Protein AF-A0A1V5UYH5-F1 (afdb_monomer)

Structure (mmCIF, N/CA/C/O backbone):
data_AF-A0A1V5UYH5-F1
#
_entry.id   AF-A0A1V5UYH5-F1
#
loop_
_atom_site.group_PDB
_atom_site.id
_atom_site.type_symbol
_atom_site.label_atom_id
_atom_site.label_alt_id
_atom_site.label_comp_id
_atom_site.label_asym_id
_atom_site.label_entity_id
_atom_site.label_seq_id
_atom_site.pdbx_PDB_ins_code
_atom_site.Cartn_x
_atom_site.Cartn_y
_atom_site.Cartn_z
_atom_site.occupancy
_atom_site.B_iso_or_equiv
_atom_site.auth_seq_id
_atom_site.auth_comp_id
_atom_site.auth_asym_id
_atom_site.auth_atom_id
_atom_site.pdbx_PDB_model_num
ATOM 1 N N . MET A 1 1 ? 17.724 -22.318 62.727 1.00 39.03 1 MET A N 1
ATOM 2 C CA . MET A 1 1 ? 17.418 -21.056 62.020 1.00 39.03 1 MET A CA 1
ATOM 3 C C . MET A 1 1 ? 16.566 -21.399 60.808 1.00 39.03 1 MET A C 1
ATOM 5 O O . MET A 1 1 ? 17.087 -21.998 59.880 1.00 39.03 1 MET A O 1
ATOM 9 N N . ALA A 1 2 ? 15.261 -21.128 60.857 1.00 37.41 2 ALA A N 1
ATOM 10 C CA . ALA A 1 2 ? 14.336 -21.396 59.755 1.00 37.41 2 ALA A CA 1
ATOM 11 C C . ALA A 1 2 ? 14.024 -20.076 59.039 1.00 37.41 2 ALA A C 1
ATOM 13 O O . ALA A 1 2 ? 13.492 -19.148 59.647 1.00 37.41 2 ALA A O 1
ATOM 14 N N . THR A 1 3 ? 14.406 -19.966 57.771 1.00 38.16 3 THR A N 1
ATOM 15 C CA . THR A 1 3 ? 14.145 -18.797 56.929 1.00 38.16 3 THR A CA 1
ATOM 16 C C . THR A 1 3 ? 12.792 -18.950 56.239 1.00 38.16 3 THR A C 1
ATOM 18 O O . THR A 1 3 ? 12.657 -19.605 55.211 1.00 38.16 3 THR A O 1
ATOM 21 N N . THR A 1 4 ? 11.764 -18.323 56.809 1.00 39.81 4 THR A N 1
ATOM 22 C CA . THR A 1 4 ? 10.432 -18.211 56.200 1.00 39.81 4 THR A CA 1
ATOM 23 C C . THR A 1 4 ? 10.474 -17.225 55.033 1.00 39.81 4 THR A C 1
ATOM 25 O O . THR A 1 4 ? 10.551 -16.011 55.229 1.00 39.81 4 THR A O 1
ATOM 28 N N . THR A 1 5 ? 10.410 -17.726 53.800 1.00 38.56 5 THR A N 1
ATOM 29 C CA . THR A 1 5 ? 10.255 -16.894 52.600 1.00 38.56 5 THR A CA 1
ATOM 30 C C . THR A 1 5 ? 8.781 -16.502 52.434 1.00 38.56 5 THR A C 1
ATOM 32 O O . THR A 1 5 ? 7.921 -17.354 52.225 1.00 38.56 5 THR A O 1
ATOM 35 N N . LYS A 1 6 ? 8.469 -15.203 52.546 1.00 43.44 6 LYS A N 1
ATOM 36 C CA . LYS A 1 6 ? 7.132 -14.640 52.266 1.00 43.44 6 LYS A CA 1
ATOM 37 C C . LYS A 1 6 ? 6.754 -14.833 50.785 1.00 43.44 6 LYS A C 1
ATOM 39 O O . LYS A 1 6 ? 7.589 -14.551 49.924 1.00 43.44 6 LYS A O 1
ATOM 44 N N . PRO A 1 7 ? 5.501 -15.197 50.452 1.00 41.38 7 PRO A N 1
ATOM 45 C CA . PRO A 1 7 ? 5.049 -15.228 49.068 1.00 41.38 7 PRO A CA 1
ATOM 46 C C . PRO A 1 7 ? 4.861 -13.801 48.531 1.00 41.38 7 PRO A C 1
ATOM 48 O O . PRO A 1 7 ? 4.235 -12.941 49.154 1.00 41.38 7 PRO A O 1
ATOM 51 N N . ARG A 1 8 ? 5.420 -13.549 47.347 1.00 42.03 8 ARG A N 1
ATOM 52 C CA . ARG A 1 8 ? 5.398 -12.265 46.635 1.00 42.03 8 ARG A CA 1
ATOM 53 C C . ARG A 1 8 ? 4.047 -12.079 45.927 1.00 42.03 8 ARG A C 1
ATOM 55 O O . ARG A 1 8 ? 3.932 -12.269 44.722 1.00 42.03 8 ARG A O 1
ATOM 62 N N . ALA A 1 9 ? 3.007 -11.726 46.678 1.00 50.12 9 ALA A N 1
ATOM 63 C CA . ALA A 1 9 ? 1.680 -11.423 46.142 1.00 50.12 9 ALA A CA 1
ATOM 64 C C . ALA A 1 9 ? 1.547 -9.926 45.799 1.00 50.12 9 ALA A C 1
ATOM 66 O O . ALA A 1 9 ? 1.120 -9.153 46.647 1.00 50.12 9 ALA A O 1
ATOM 67 N N . ALA A 1 10 ? 1.922 -9.494 44.583 1.00 46.12 10 ALA A N 1
ATOM 68 C CA . ALA A 1 10 ? 1.611 -8.122 44.123 1.00 46.12 10 ALA A CA 1
ATOM 69 C C . ALA A 1 10 ? 1.709 -7.852 42.600 1.00 46.12 10 ALA A C 1
ATOM 71 O O . ALA A 1 10 ? 1.850 -6.699 42.207 1.00 46.12 10 ALA A O 1
ATOM 72 N N . VAL A 1 11 ? 1.646 -8.855 41.714 1.00 46.38 11 VAL A N 1
ATOM 73 C CA . VAL A 1 11 ? 1.805 -8.617 40.255 1.00 46.38 11 VAL A CA 1
ATOM 74 C C . VAL A 1 11 ? 0.466 -8.613 39.489 1.00 46.38 11 VAL A C 1
ATOM 76 O O . VAL A 1 11 ? 0.331 -7.930 38.482 1.00 46.38 11 VAL A O 1
ATOM 79 N N . ALA A 1 12 ? -0.583 -9.264 40.001 1.00 45.25 12 ALA A N 1
ATOM 80 C CA . ALA A 1 12 ? -1.869 -9.436 39.307 1.00 45.25 12 ALA A CA 1
ATOM 81 C C . ALA A 1 12 ? -2.721 -8.168 38.994 1.00 45.25 12 ALA A C 1
ATOM 83 O O . ALA A 1 12 ? -3.416 -8.177 37.973 1.00 45.25 12 ALA A O 1
ATOM 84 N N . PRO A 1 13 ? -2.741 -7.080 39.798 1.00 48.12 13 PRO A N 1
ATOM 85 C CA . PRO A 1 13 ? -3.695 -5.985 39.570 1.00 48.12 13 PRO A CA 1
ATOM 86 C C . PRO A 1 13 ? -3.331 -5.054 38.399 1.00 48.12 13 PRO A C 1
ATOM 88 O O . PRO A 1 13 ? -4.224 -4.428 37.825 1.00 48.12 13 PRO A O 1
ATOM 91 N N . ILE A 1 14 ? -2.054 -4.980 38.004 1.00 45.66 14 ILE A N 1
ATOM 92 C CA . ILE A 1 14 ? -1.594 -4.141 36.880 1.00 45.66 14 ILE A CA 1
ATOM 93 C C . ILE A 1 14 ? -2.039 -4.745 35.539 1.00 45.66 14 ILE A C 1
ATOM 95 O O . ILE A 1 14 ? -2.601 -4.038 34.703 1.00 45.66 14 ILE A O 1
ATOM 99 N N . PHE A 1 15 ? -1.898 -6.064 35.379 1.00 46.94 15 PHE A N 1
ATOM 100 C CA . PHE A 1 15 ? -2.307 -6.776 34.163 1.00 46.94 15 PHE A CA 1
ATOM 101 C C . PHE A 1 15 ? -3.821 -6.698 33.914 1.00 46.94 15 PHE A C 1
ATOM 103 O O . PHE A 1 15 ? -4.250 -6.512 32.777 1.00 46.94 15 PHE A O 1
ATOM 110 N N . ARG A 1 16 ? -4.650 -6.737 34.971 1.00 53.06 16 ARG A N 1
ATOM 111 C CA . ARG A 1 16 ? -6.113 -6.565 34.842 1.00 53.06 16 ARG A CA 1
ATOM 112 C C . ARG A 1 16 ? -6.511 -5.160 34.381 1.00 53.06 16 ARG A C 1
ATOM 114 O O . ARG A 1 16 ? -7.458 -5.020 33.611 1.00 53.06 16 ARG A O 1
ATOM 121 N N . LYS A 1 17 ? -5.795 -4.118 34.823 1.00 55.25 17 LYS A N 1
ATOM 122 C CA . LYS A 1 17 ? -6.030 -2.740 34.357 1.00 55.25 17 LYS A CA 1
ATOM 123 C C . LYS A 1 17 ? -5.621 -2.568 32.892 1.00 55.25 17 LYS A C 1
ATOM 125 O O . LYS A 1 17 ? -6.378 -1.974 32.133 1.00 55.25 17 LYS A O 1
ATOM 130 N N . GLN A 1 18 ? -4.480 -3.127 32.486 1.00 57.16 18 GLN A N 1
ATOM 131 C CA . GLN A 1 18 ? -4.007 -3.065 31.098 1.00 57.16 18 GLN A CA 1
ATOM 132 C C . GLN A 1 18 ? -4.947 -3.789 30.124 1.00 57.16 18 GLN A C 1
ATOM 134 O O . GLN A 1 18 ? -5.289 -3.225 29.089 1.00 57.16 18 GLN A O 1
ATOM 139 N N . ALA A 1 19 ? -5.440 -4.979 30.484 1.00 57.50 19 ALA A N 1
ATOM 140 C CA . ALA A 1 19 ? -6.404 -5.718 29.665 1.00 57.50 19 ALA A CA 1
ATOM 141 C C . ALA A 1 19 ? -7.726 -4.951 29.468 1.00 57.50 19 ALA A C 1
ATOM 143 O O . ALA A 1 19 ? -8.270 -4.913 28.367 1.00 57.50 19 ALA A O 1
ATOM 144 N N . ARG A 1 20 ? -8.220 -4.277 30.517 1.00 59.94 20 ARG A N 1
ATOM 145 C CA . ARG A 1 20 ? -9.444 -3.464 30.441 1.00 59.94 20 ARG A CA 1
ATOM 146 C C . ARG A 1 20 ? -9.276 -2.237 29.540 1.00 59.94 20 ARG A C 1
ATOM 148 O O . ARG A 1 20 ? -10.175 -1.937 28.764 1.00 59.94 20 ARG A O 1
ATOM 155 N N . VAL A 1 21 ? -8.134 -1.554 29.624 1.00 62.50 21 VAL A N 1
ATOM 156 C CA . VAL A 1 21 ? -7.822 -0.395 28.766 1.00 62.50 21 VAL A CA 1
ATOM 157 C C . VAL A 1 21 ? -7.690 -0.816 27.299 1.00 62.50 21 VAL A C 1
ATOM 159 O O . VAL A 1 21 ? -8.177 -0.115 26.417 1.00 62.50 21 VAL A O 1
ATOM 162 N N . GLN A 1 22 ? -7.083 -1.976 27.034 1.00 62.16 22 GLN A N 1
ATOM 163 C CA . GLN A 1 22 ? -6.957 -2.522 25.682 1.00 62.16 22 GLN A CA 1
ATOM 164 C C . GLN A 1 22 ? -8.328 -2.877 25.079 1.00 62.16 22 GLN A C 1
ATOM 166 O O . GLN A 1 22 ? -8.626 -2.446 23.970 1.00 62.16 22 GLN A O 1
ATOM 171 N N . SER A 1 23 ? -9.192 -3.558 25.840 1.00 63.91 23 SER A N 1
ATOM 172 C CA . SER A 1 23 ? -10.565 -3.883 25.415 1.00 63.91 23 SER A CA 1
ATOM 173 C C . SER A 1 23 ? -11.384 -2.629 25.099 1.00 63.91 23 SER A C 1
ATOM 175 O O . SER A 1 23 ? -12.032 -2.562 24.062 1.00 63.91 23 SER A O 1
ATOM 177 N N . GLN A 1 24 ? -11.314 -1.600 25.950 1.00 68.62 24 GLN A N 1
ATOM 178 C CA . GLN A 1 24 ? -12.027 -0.338 25.713 1.00 68.62 24 GLN A CA 1
ATOM 179 C C . GLN A 1 24 ? -11.555 0.373 24.441 1.00 68.62 24 GLN A C 1
ATOM 181 O O . GLN A 1 24 ? -12.352 1.004 23.750 1.00 68.62 24 GLN A O 1
ATOM 186 N N . LYS A 1 25 ? -10.260 0.273 24.125 1.00 70.19 25 LYS A N 1
ATOM 187 C CA . LYS A 1 25 ? -9.695 0.848 22.906 1.00 70.19 25 LYS A CA 1
ATOM 188 C C . LYS A 1 25 ? -10.158 0.098 21.653 1.00 70.19 25 LYS A C 1
ATOM 190 O O . LYS A 1 25 ? -10.511 0.739 20.670 1.00 70.19 25 LYS A O 1
ATOM 195 N N . GLU A 1 26 ? -10.198 -1.230 21.700 1.00 69.50 26 GLU A N 1
ATOM 196 C CA . GLU A 1 26 ? -10.680 -2.069 20.594 1.00 69.50 26 GLU A CA 1
ATOM 197 C C . GLU A 1 26 ? -12.175 -1.857 20.318 1.00 69.50 26 GLU A C 1
ATOM 199 O O . GLU A 1 26 ? -12.590 -1.785 19.160 1.00 69.50 26 GLU A O 1
ATOM 204 N N . ASP A 1 27 ? -12.982 -1.682 21.367 1.00 73.69 27 ASP A N 1
ATOM 205 C CA . ASP A 1 27 ? -14.407 -1.371 21.231 1.00 73.69 27 ASP A CA 1
ATOM 206 C C . ASP A 1 27 ? -14.632 0.027 20.630 1.00 73.69 27 ASP A C 1
ATOM 208 O O . ASP A 1 27 ? -15.502 0.205 19.771 1.00 73.69 27 ASP A O 1
ATOM 212 N N . ALA A 1 28 ? -13.815 1.014 21.015 1.00 78.69 28 ALA A N 1
ATOM 213 C CA . ALA A 1 28 ? -13.849 2.351 20.425 1.00 78.69 28 ALA A CA 1
ATOM 214 C C . ALA A 1 28 ? -13.443 2.340 18.939 1.00 78.69 28 ALA A C 1
ATOM 216 O O . ALA A 1 28 ? -14.112 2.966 18.116 1.00 78.69 28 ALA A O 1
ATOM 217 N N . GLU A 1 29 ? -12.398 1.587 18.575 1.00 77.88 29 GLU A N 1
ATOM 218 C CA . GLU A 1 29 ? -11.967 1.412 17.180 1.00 77.88 29 GLU A CA 1
ATOM 219 C C . GLU A 1 29 ? -13.075 0.753 16.343 1.00 77.88 29 GLU A C 1
ATOM 221 O O . GLU A 1 29 ? -13.454 1.275 15.295 1.00 77.88 29 GLU A O 1
ATOM 226 N N . ARG A 1 30 ? -13.691 -0.330 16.833 1.00 81.25 30 ARG A N 1
ATOM 227 C CA . ARG A 1 30 ? -14.814 -0.995 16.145 1.00 81.25 30 ARG A CA 1
ATOM 228 C C . ARG A 1 30 ? -16.031 -0.093 15.971 1.00 81.25 30 ARG A C 1
ATOM 230 O O . ARG A 1 30 ? -16.679 -0.148 14.924 1.00 81.25 30 ARG A O 1
ATOM 237 N N . THR A 1 31 ? -16.336 0.725 16.976 1.00 84.62 31 THR A N 1
ATOM 238 C CA . THR A 1 31 ? -17.433 1.701 16.912 1.00 84.62 31 THR A CA 1
ATOM 239 C C . THR A 1 31 ? -17.150 2.743 15.834 1.00 84.62 31 THR A C 1
ATOM 241 O O . THR A 1 31 ? -17.978 2.941 14.949 1.00 84.62 31 THR A O 1
ATOM 244 N N . SER A 1 32 ? -15.933 3.296 15.809 1.00 84.94 32 SER A N 1
ATOM 245 C CA . SER A 1 32 ? -15.503 4.250 14.780 1.00 84.94 32 SER A CA 1
ATOM 246 C C . SER A 1 32 ? -15.609 3.677 13.358 1.00 84.94 32 SER A C 1
ATOM 248 O O . SER A 1 32 ? -16.116 4.344 12.455 1.00 84.94 32 SER A O 1
ATOM 250 N N . LEU A 1 33 ? -15.211 2.416 13.142 1.00 86.44 33 LEU A N 1
ATOM 251 C CA . LEU A 1 33 ? -15.340 1.755 11.834 1.00 86.44 33 LEU A CA 1
ATOM 252 C C . LEU A 1 33 ? -16.795 1.585 11.390 1.00 86.44 33 LEU A C 1
ATOM 254 O O . LEU A 1 33 ? -17.103 1.684 10.196 1.00 86.44 33 LEU A O 1
ATOM 258 N N . ARG A 1 34 ? -17.684 1.312 12.347 1.00 84.12 34 ARG A N 1
ATOM 259 C CA . ARG A 1 34 ? -19.115 1.151 12.100 1.00 84.12 34 ARG A CA 1
ATOM 260 C C . ARG A 1 34 ? -19.781 2.487 11.801 1.00 84.12 34 ARG A C 1
ATOM 262 O O . ARG A 1 34 ? -20.566 2.553 10.862 1.00 84.12 34 ARG A O 1
ATOM 269 N N . ASP A 1 35 ? -19.398 3.549 12.496 1.00 84.75 35 ASP A N 1
ATOM 270 C CA . ASP A 1 35 ? -19.861 4.907 12.204 1.00 84.75 35 ASP A CA 1
ATOM 271 C C . ASP A 1 35 ? -19.396 5.378 10.823 1.00 84.75 35 ASP A C 1
ATOM 273 O O . ASP A 1 35 ? -20.189 5.921 10.054 1.00 84.75 35 ASP A O 1
ATOM 277 N N . ALA A 1 36 ? -18.141 5.096 10.457 1.00 81.88 36 ALA A N 1
ATOM 278 C CA . ALA A 1 36 ? -17.625 5.374 9.118 1.00 81.88 36 ALA A CA 1
ATOM 279 C C . ALA A 1 36 ? -18.407 4.616 8.030 1.00 81.88 36 ALA A C 1
ATOM 281 O O . ALA A 1 36 ? -18.735 5.190 6.991 1.00 81.88 36 ALA A O 1
ATOM 282 N N . PHE A 1 37 ? -18.761 3.348 8.282 1.00 83.31 37 PHE A N 1
ATOM 283 C CA . PHE A 1 37 ? -19.635 2.581 7.391 1.00 83.31 37 PHE A CA 1
ATOM 284 C C . PHE A 1 37 ? -21.032 3.200 7.293 1.00 83.31 37 PHE A C 1
ATOM 286 O O . PHE A 1 37 ? -21.542 3.360 6.192 1.00 83.31 37 PHE A O 1
ATOM 293 N N . ASN A 1 38 ? -21.642 3.579 8.418 1.00 79.00 38 ASN A N 1
ATOM 294 C CA . ASN A 1 38 ? -22.983 4.166 8.442 1.00 79.00 38 ASN A CA 1
ATOM 295 C C . ASN A 1 38 ? -23.042 5.493 7.670 1.00 79.00 38 ASN A C 1
ATOM 297 O O . ASN A 1 38 ? -24.033 5.762 7.001 1.00 79.00 38 ASN A O 1
ATOM 301 N N . LYS A 1 39 ? -21.973 6.298 7.723 1.00 79.62 39 LYS A N 1
ATOM 302 C CA . LYS A 1 39 ? -21.860 7.550 6.959 1.00 79.62 39 LYS A CA 1
ATOM 303 C C . LYS A 1 39 ? -21.654 7.320 5.460 1.00 79.62 39 LYS A C 1
ATOM 305 O O . LYS A 1 39 ? -22.243 8.031 4.656 1.00 79.62 39 LYS A O 1
ATOM 310 N N . ALA A 1 40 ? -20.814 6.355 5.078 1.00 75.44 40 ALA A N 1
ATOM 311 C CA . ALA A 1 40 ? -20.478 6.107 3.671 1.00 75.44 40 ALA A CA 1
ATOM 312 C C . ALA A 1 40 ? -21.410 5.112 2.958 1.00 75.44 40 ALA A C 1
ATOM 314 O O . ALA A 1 40 ? -21.359 5.003 1.736 1.00 75.44 40 ALA A O 1
ATOM 315 N N . GLY A 1 41 ? -22.191 4.322 3.697 1.00 75.81 41 GLY A N 1
ATOM 316 C CA . GLY A 1 41 ? -22.978 3.195 3.182 1.00 75.81 41 GLY A CA 1
ATOM 317 C C . GLY A 1 41 ? -22.149 1.980 2.738 1.00 75.81 41 GLY A C 1
ATOM 318 O O . GLY A 1 41 ? -22.713 0.940 2.401 1.00 75.81 41 GLY A O 1
ATOM 319 N N . VAL A 1 42 ? -20.816 2.085 2.739 1.00 81.75 42 VAL A N 1
ATOM 320 C CA . VAL A 1 42 ? -19.876 1.038 2.319 1.00 81.75 42 VAL A CA 1
ATOM 321 C C . VAL A 1 42 ? -18.629 1.032 3.195 1.00 81.75 42 VAL A C 1
ATOM 323 O O . VAL A 1 42 ? -18.216 2.044 3.759 1.00 81.75 42 VAL A O 1
ATOM 326 N N . ALA A 1 43 ? -17.981 -0.125 3.273 1.00 81.75 43 ALA A N 1
ATOM 327 C CA . ALA A 1 43 ? -16.667 -0.269 3.869 1.00 81.75 43 ALA A CA 1
ATOM 328 C C . ALA A 1 43 ? -15.597 0.040 2.810 1.00 81.75 43 ALA A C 1
ATOM 330 O O . ALA A 1 43 ? -15.405 -0.742 1.877 1.00 81.75 43 ALA A O 1
ATOM 331 N N . THR A 1 44 ? -14.924 1.186 2.936 1.00 86.94 44 THR A N 1
ATOM 332 C CA . THR A 1 44 ? -13.867 1.610 2.003 1.00 86.94 44 THR A CA 1
ATOM 333 C C . THR A 1 44 ? -12.515 1.063 2.431 1.00 86.94 44 THR A C 1
ATOM 335 O O . THR A 1 44 ? -12.025 1.378 3.513 1.00 86.94 44 THR A O 1
ATOM 338 N N . PHE A 1 45 ? -11.885 0.289 1.559 1.00 87.31 45 PHE A N 1
ATOM 339 C CA . PHE A 1 45 ? -10.530 -0.210 1.731 1.00 87.31 45 PHE A CA 1
ATOM 340 C C . PHE A 1 45 ? -9.622 0.367 0.657 1.00 87.31 45 PHE A C 1
ATOM 342 O O . PHE A 1 45 ? -10.041 0.574 -0.481 1.00 87.31 45 PHE A O 1
ATOM 349 N N . VAL A 1 46 ? -8.377 0.633 1.020 1.00 86.75 46 VAL A N 1
ATOM 350 C CA . VAL A 1 46 ? -7.391 1.245 0.142 1.00 86.75 46 VAL A CA 1
ATOM 351 C C . VAL A 1 46 ? -6.072 0.488 0.289 1.00 86.75 46 VAL A C 1
ATOM 353 O O . VAL A 1 46 ? -5.642 0.156 1.393 1.00 86.75 46 VAL A O 1
ATOM 356 N N . SER A 1 47 ? -5.445 0.152 -0.833 1.00 84.62 47 SER A N 1
ATOM 357 C CA . SER A 1 47 ? -4.106 -0.445 -0.835 1.00 84.62 47 SER A CA 1
ATOM 358 C C . SER A 1 47 ? -3.025 0.621 -0.644 1.00 84.62 47 SER A C 1
ATOM 360 O O . SER A 1 47 ? -3.260 1.814 -0.838 1.00 84.62 47 SER A O 1
ATOM 362 N N . THR A 1 48 ? -1.799 0.205 -0.333 1.00 79.75 48 THR A N 1
ATOM 363 C CA . THR A 1 48 ? -0.633 1.112 -0.298 1.00 79.75 48 THR A CA 1
ATOM 364 C C . THR A 1 48 ? -0.342 1.762 -1.655 1.00 79.75 48 THR A C 1
ATOM 366 O O . THR A 1 48 ? 0.307 2.799 -1.707 1.00 79.75 48 THR A O 1
ATOM 369 N N . SER A 1 49 ? -0.870 1.196 -2.744 1.00 70.12 49 SER A N 1
ATOM 370 C CA . SER A 1 49 ? -0.792 1.744 -4.106 1.00 70.12 49 SER A CA 1
ATOM 371 C C . SER A 1 49 ? -1.992 2.614 -4.485 1.00 70.12 49 SER A C 1
ATOM 373 O O . SER A 1 49 ? -2.192 2.917 -5.660 1.00 70.12 49 SER A O 1
ATOM 375 N N . MET A 1 50 ? -2.801 3.009 -3.497 1.00 83.75 50 MET A N 1
ATOM 376 C CA . MET A 1 50 ? -3.954 3.901 -3.653 1.00 83.75 50 MET A CA 1
ATOM 377 C C . MET A 1 50 ? -5.094 3.329 -4.516 1.00 83.75 50 MET A C 1
ATOM 379 O O . MET A 1 50 ? -5.981 4.066 -4.946 1.00 83.75 50 MET A O 1
ATOM 383 N N . CYS A 1 51 ? -5.131 2.008 -4.730 1.00 80.69 51 CYS A N 1
ATOM 384 C CA . CYS A 1 51 ? -6.299 1.342 -5.310 1.00 80.69 51 CYS A CA 1
ATOM 385 C C . CYS A 1 51 ? -7.404 1.233 -4.260 1.00 80.69 51 CYS A C 1
ATOM 387 O O . CYS A 1 51 ? -7.153 0.781 -3.140 1.00 80.69 51 CYS A O 1
ATOM 389 N N . VAL A 1 52 ? -8.616 1.628 -4.639 1.00 80.75 52 VAL A N 1
ATOM 390 C CA . VAL A 1 52 ? -9.783 1.686 -3.757 1.00 80.75 52 VAL A CA 1
ATOM 391 C C . VAL A 1 52 ? -10.677 0.484 -4.029 1.00 80.75 52 VAL A C 1
ATOM 393 O O . VAL A 1 52 ? -11.007 0.197 -5.177 1.00 80.75 52 VAL A O 1
ATOM 396 N N . ALA A 1 53 ? -11.118 -0.177 -2.966 1.00 79.44 53 ALA A N 1
ATOM 397 C CA . ALA A 1 53 ? -12.106 -1.238 -3.011 1.00 79.44 53 ALA A CA 1
ATOM 398 C C . ALA A 1 53 ? -13.237 -0.948 -2.022 1.00 79.44 53 ALA A C 1
ATOM 400 O O . ALA A 1 53 ? -13.000 -0.560 -0.878 1.00 79.44 53 ALA A O 1
ATOM 401 N N . HIS A 1 54 ? -14.475 -1.182 -2.447 1.00 83.12 54 HIS A N 1
ATOM 402 C CA . HIS A 1 54 ? -15.647 -1.063 -1.586 1.00 83.12 54 HIS A CA 1
ATOM 403 C C . HIS A 1 54 ? -16.189 -2.447 -1.249 1.00 83.12 54 HIS A C 1
ATOM 405 O O . HIS A 1 54 ? -16.233 -3.342 -2.097 1.00 83.12 54 HIS A O 1
ATOM 411 N N . LYS A 1 55 ? -16.601 -2.625 0.004 1.00 80.69 55 LYS A N 1
ATOM 412 C CA . LYS A 1 55 ? -17.219 -3.855 0.494 1.00 80.69 55 LYS A CA 1
ATOM 413 C C . LYS A 1 55 ? -18.495 -3.555 1.278 1.00 80.69 55 LYS A C 1
ATOM 415 O O . LYS A 1 55 ? -18.673 -2.461 1.808 1.00 80.69 55 LYS A O 1
ATOM 420 N N . GLY A 1 56 ? -19.386 -4.542 1.323 1.00 72.31 56 GLY A N 1
ATOM 421 C CA . GLY A 1 56 ? -20.677 -4.445 2.000 1.00 72.31 56 GLY A CA 1
ATOM 422 C C . GLY A 1 56 ? -20.604 -4.683 3.511 1.00 72.31 56 GLY A C 1
ATOM 423 O O . GLY A 1 56 ? -19.529 -4.708 4.119 1.00 72.31 56 GLY A O 1
ATOM 424 N N . ALA A 1 57 ? -21.778 -4.892 4.108 1.00 76.81 57 ALA A N 1
ATOM 425 C CA . ALA A 1 57 ? -21.974 -5.011 5.552 1.00 76.81 57 ALA A CA 1
ATOM 426 C C . ALA A 1 57 ? -21.134 -6.118 6.226 1.00 76.81 57 ALA A C 1
ATOM 428 O O . ALA A 1 57 ? -20.771 -6.011 7.398 1.00 76.81 57 ALA A O 1
ATOM 429 N N . GLN A 1 58 ? -20.762 -7.162 5.486 1.00 73.06 58 GLN A N 1
ATOM 430 C CA . GLN A 1 58 ? -19.937 -8.263 5.984 1.00 73.06 58 GLN A CA 1
ATOM 431 C C . GLN A 1 58 ? -18.511 -7.833 6.380 1.00 73.06 58 GLN A C 1
ATOM 433 O O . GLN A 1 58 ? -17.833 -8.554 7.105 1.00 73.06 58 GLN A O 1
ATOM 438 N N . HIS A 1 59 ? -18.074 -6.643 5.953 1.00 79.56 59 HIS A N 1
ATOM 439 C CA . HIS A 1 59 ? -16.764 -6.072 6.269 1.00 79.56 59 HIS A CA 1
ATOM 440 C C . HIS A 1 59 ? -16.846 -4.809 7.146 1.00 79.56 59 HIS A C 1
ATOM 442 O O . HIS A 1 59 ? -15.894 -4.030 7.196 1.00 79.56 59 HIS A O 1
ATOM 448 N N . ILE A 1 60 ? -17.962 -4.578 7.855 1.00 77.56 60 ILE A N 1
ATOM 449 C CA . ILE A 1 60 ? -18.160 -3.371 8.686 1.00 77.56 60 ILE A CA 1
ATOM 450 C C . ILE A 1 60 ? -17.006 -3.151 9.666 1.00 77.56 60 ILE A C 1
ATOM 452 O O . ILE A 1 60 ? -16.483 -2.042 9.732 1.00 77.56 60 ILE A O 1
ATOM 456 N N . VAL A 1 61 ? -16.594 -4.207 10.370 1.00 79.75 61 VAL A N 1
ATOM 457 C CA . VAL A 1 61 ? -15.525 -4.173 11.385 1.00 79.75 61 VAL A CA 1
ATOM 458 C C . VAL A 1 61 ? -14.184 -4.702 10.868 1.00 79.75 61 VAL A C 1
ATOM 460 O O . VAL A 1 61 ? -13.244 -4.841 11.642 1.00 79.75 61 VAL A O 1
ATOM 463 N N . SER A 1 62 ? -14.085 -5.034 9.577 1.00 80.00 62 SER A N 1
ATOM 464 C CA . SER A 1 62 ? -12.825 -5.490 8.988 1.00 80.00 62 SER A CA 1
ATOM 465 C C . SER A 1 62 ? -11.882 -4.305 8.796 1.00 80.00 62 SER A C 1
ATOM 467 O O . SER A 1 62 ? -12.253 -3.296 8.191 1.00 80.00 62 SER A O 1
ATOM 469 N N . GLU A 1 63 ? -10.652 -4.462 9.277 1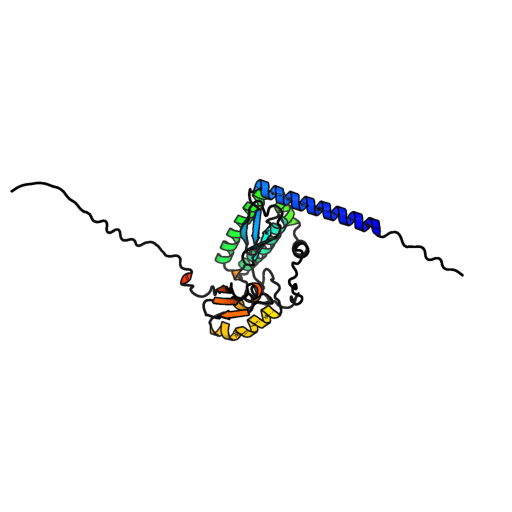.00 86.25 63 GLU A N 1
ATOM 470 C CA . GLU A 1 63 ? -9.582 -3.466 9.154 1.00 86.25 63 GLU A CA 1
ATOM 471 C C . GLU A 1 63 ? -8.599 -3.768 8.014 1.00 86.25 63 GLU A C 1
ATOM 473 O O . GLU A 1 63 ? -7.891 -2.879 7.549 1.00 86.25 63 GLU A O 1
ATOM 478 N N . LEU A 1 64 ? -8.579 -5.011 7.538 1.00 84.25 64 LEU A N 1
ATOM 479 C CA . LEU A 1 64 ? -7.706 -5.489 6.475 1.00 84.25 64 LEU A CA 1
ATOM 480 C C . LEU A 1 64 ? -8.449 -6.545 5.659 1.00 84.25 64 LEU A C 1
ATOM 482 O O . LEU A 1 64 ? -9.113 -7.417 6.223 1.00 84.25 64 LEU A O 1
ATOM 486 N N . ILE A 1 65 ? -8.337 -6.456 4.338 1.00 79.88 65 ILE A N 1
ATOM 487 C CA . ILE A 1 65 ? -8.792 -7.480 3.398 1.00 79.88 65 ILE A CA 1
ATOM 488 C C . ILE A 1 65 ? -7.712 -7.714 2.346 1.00 79.88 65 ILE A C 1
ATOM 490 O O . ILE A 1 65 ? -6.908 -6.828 2.065 1.00 79.88 65 ILE A O 1
ATOM 494 N N . TYR A 1 66 ? -7.746 -8.881 1.717 1.00 76.75 66 TYR A N 1
ATOM 495 C CA . TYR A 1 66 ? -6.890 -9.201 0.582 1.00 76.75 66 TYR A CA 1
ATOM 496 C C . TYR A 1 66 ? -7.745 -9.317 -0.679 1.00 76.75 66 TYR A C 1
ATOM 498 O O . TYR A 1 66 ? -8.799 -9.958 -0.673 1.00 76.75 66 TYR A O 1
ATOM 506 N N . ILE A 1 67 ? -7.318 -8.652 -1.752 1.00 71.19 67 ILE A N 1
ATOM 507 C CA . ILE A 1 67 ? -7.929 -8.748 -3.083 1.00 71.19 67 ILE A CA 1
ATOM 508 C C . ILE A 1 67 ? -6.801 -9.083 -4.050 1.00 71.19 67 ILE A C 1
ATOM 510 O O . ILE A 1 67 ? -5.974 -8.218 -4.319 1.00 71.19 67 ILE A O 1
ATOM 514 N N . GLY A 1 68 ? -6.763 -10.329 -4.535 1.00 54.78 68 GLY A N 1
ATOM 515 C CA . GLY A 1 68 ? -5.664 -10.815 -5.380 1.00 54.78 68 GLY A CA 1
ATOM 516 C C . GLY A 1 68 ? -4.302 -10.578 -4.725 1.00 54.78 68 GLY A C 1
ATOM 517 O O . GLY A 1 68 ? -3.469 -9.897 -5.308 1.00 54.78 68 GLY A O 1
ATOM 518 N N . ASP A 1 69 ? -4.160 -11.010 -3.466 1.00 61.16 69 ASP A N 1
ATOM 519 C CA . ASP A 1 69 ? -2.959 -10.897 -2.614 1.00 61.16 69 ASP A CA 1
ATOM 520 C C . ASP A 1 69 ? -2.489 -9.480 -2.265 1.00 61.16 69 ASP A C 1
ATOM 522 O O . ASP A 1 69 ? -1.610 -9.282 -1.427 1.00 61.16 69 ASP A O 1
ATOM 526 N N . ILE A 1 70 ? -3.166 -8.461 -2.788 1.00 72.88 70 ILE A N 1
ATOM 527 C CA . ILE A 1 70 ? -2.927 -7.080 -2.397 1.00 72.88 70 ILE A CA 1
ATOM 528 C C . ILE A 1 70 ? -3.694 -6.792 -1.108 1.00 72.88 70 ILE A C 1
ATOM 530 O O . ILE A 1 70 ? -4.933 -6.794 -1.072 1.00 72.88 70 ILE A O 1
ATOM 534 N N . ALA A 1 71 ? -2.940 -6.476 -0.058 1.00 77.06 71 ALA A N 1
ATOM 535 C CA . ALA A 1 71 ? -3.470 -5.952 1.189 1.00 77.06 71 ALA A CA 1
ATOM 536 C C . ALA A 1 71 ? -4.176 -4.608 0.946 1.00 77.06 71 ALA A C 1
ATOM 538 O O . ALA A 1 71 ? -3.566 -3.620 0.527 1.00 77.06 71 ALA A O 1
ATOM 539 N N . HIS A 1 72 ? -5.471 -4.568 1.238 1.00 82.81 72 HIS A N 1
ATOM 540 C CA . HIS A 1 72 ? -6.256 -3.346 1.286 1.00 82.81 72 HIS A CA 1
ATOM 541 C C . HIS A 1 72 ? -6.640 -3.069 2.737 1.00 82.81 72 HIS A C 1
ATOM 543 O O . HIS A 1 72 ? -7.385 -3.826 3.364 1.00 82.81 72 HIS A O 1
ATOM 549 N N . TYR A 1 73 ? -6.132 -1.963 3.263 1.00 88.50 73 TYR A N 1
ATOM 550 C CA . TYR A 1 73 ? -6.389 -1.521 4.623 1.00 88.50 73 TYR A CA 1
ATOM 551 C C . TYR A 1 73 ? -7.661 -0.696 4.661 1.00 88.50 73 TYR A C 1
ATOM 553 O O . TYR A 1 73 ? -7.989 0.030 3.721 1.00 88.50 73 TYR A O 1
ATOM 561 N N . ARG A 1 74 ? -8.397 -0.798 5.759 1.00 92.56 74 ARG A N 1
ATOM 562 C CA . ARG A 1 74 ? -9.578 0.021 5.984 1.00 92.56 74 ARG A CA 1
ATOM 563 C C . ARG A 1 74 ? -9.167 1.488 6.008 1.00 92.56 74 ARG A C 1
ATOM 565 O O . ARG A 1 74 ? -8.226 1.868 6.707 1.00 92.56 74 ARG A O 1
ATOM 572 N N . LEU A 1 75 ? -9.882 2.313 5.246 1.00 91.75 75 LEU A N 1
ATOM 573 C CA . LEU A 1 75 ? -9.676 3.751 5.274 1.00 91.75 75 LEU A CA 1
ATOM 574 C C . LEU A 1 75 ? -10.031 4.262 6.673 1.00 91.75 75 LEU A C 1
ATOM 576 O O . LEU A 1 75 ? -11.178 4.184 7.104 1.00 91.75 75 LEU A O 1
ATOM 580 N N . THR A 1 76 ? -9.016 4.740 7.38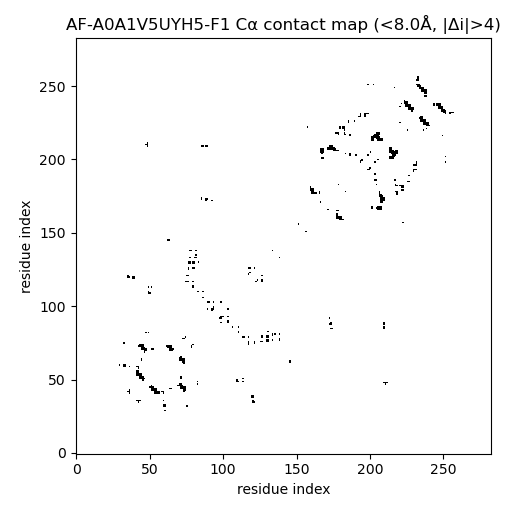1 1.00 93.00 76 THR A N 1
ATOM 581 C CA . THR A 1 76 ? -9.099 5.346 8.712 1.00 93.00 76 THR A CA 1
ATOM 582 C C . THR A 1 76 ? -8.266 6.627 8.708 1.00 93.00 76 THR A C 1
ATOM 584 O O . THR A 1 76 ? -7.381 6.754 7.855 1.00 93.00 76 THR A O 1
ATOM 587 N N . PRO A 1 77 ? -8.463 7.558 9.660 1.00 93.12 77 PRO A N 1
ATOM 588 C CA . PRO A 1 77 ? -7.625 8.753 9.751 1.00 93.12 77 PRO A CA 1
ATOM 589 C C . PRO A 1 77 ? -6.130 8.426 9.872 1.00 93.12 77 PRO A C 1
ATOM 591 O O . PRO A 1 77 ? -5.298 9.065 9.231 1.00 93.12 77 PRO A O 1
ATOM 594 N N . LEU A 1 78 ? -5.782 7.374 10.624 1.00 91.31 78 LEU A N 1
ATOM 595 C CA . LEU A 1 78 ? -4.397 6.913 10.750 1.00 91.31 78 LEU A CA 1
ATOM 596 C C . LEU A 1 78 ? -3.832 6.419 9.411 1.00 91.31 78 LEU A C 1
ATOM 598 O O . LEU A 1 78 ? -2.700 6.756 9.065 1.00 91.31 78 LEU A O 1
ATOM 602 N N . PHE A 1 79 ? -4.604 5.623 8.665 1.00 92.62 79 PHE A N 1
ATOM 603 C CA . PHE A 1 79 ? -4.148 5.119 7.372 1.00 92.62 79 PHE A CA 1
ATOM 604 C C . PHE A 1 79 ? -4.058 6.229 6.320 1.00 92.62 79 PHE A C 1
ATOM 606 O O . PHE A 1 79 ? -3.102 6.269 5.549 1.00 92.62 79 PHE A O 1
ATOM 613 N N . TRP A 1 80 ? -4.997 7.176 6.331 1.00 93.50 80 TRP A N 1
ATOM 614 C CA . TRP A 1 80 ? -4.908 8.381 5.512 1.00 93.50 80 TRP A CA 1
ATOM 615 C C . TRP A 1 80 ? -3.606 9.148 5.780 1.00 93.50 80 TRP A C 1
ATOM 617 O O . TRP A 1 80 ? -2.882 9.465 4.840 1.00 93.50 80 TRP A O 1
ATOM 627 N N . ALA A 1 81 ? -3.262 9.385 7.048 1.00 92.81 81 ALA A N 1
ATOM 628 C CA . ALA A 1 81 ? -2.040 10.103 7.393 1.00 92.81 81 ALA A CA 1
ATOM 629 C C . ALA A 1 81 ? -0.770 9.379 6.901 1.00 92.81 81 ALA A C 1
ATOM 631 O O . ALA A 1 81 ? 0.183 10.024 6.461 1.00 92.81 81 ALA A O 1
ATOM 632 N N . TYR A 1 82 ? -0.776 8.040 6.890 1.00 92.94 82 TYR A N 1
ATOM 633 C CA . TYR A 1 82 ? 0.274 7.253 6.240 1.00 92.94 82 TYR A CA 1
ATOM 634 C C . TYR A 1 82 ? 0.329 7.492 4.723 1.00 92.94 82 TYR A C 1
ATOM 636 O O . TYR A 1 82 ? 1.416 7.720 4.193 1.00 92.94 82 TYR A O 1
ATOM 644 N N . LEU A 1 83 ? -0.814 7.467 4.027 1.00 91.62 83 LEU A N 1
ATOM 645 C CA . LEU A 1 83 ? -0.876 7.721 2.582 1.00 91.62 83 LEU A CA 1
ATOM 646 C C . LEU A 1 83 ? -0.392 9.132 2.237 1.00 91.62 83 LEU A C 1
ATOM 648 O O . LEU A 1 83 ? 0.377 9.293 1.292 1.00 91.62 83 LEU A O 1
ATOM 652 N N . ARG A 1 84 ? -0.775 10.138 3.032 1.00 90.31 84 ARG A N 1
ATOM 653 C CA . ARG A 1 84 ? -0.301 11.519 2.890 1.00 90.31 84 ARG A CA 1
ATOM 654 C C . ARG A 1 84 ? 1.212 11.607 3.059 1.00 90.31 84 ARG A C 1
ATOM 656 O O . ARG A 1 84 ? 1.887 12.126 2.178 1.00 90.31 84 ARG A O 1
ATOM 663 N N . HIS A 1 85 ? 1.754 11.013 4.121 1.00 87.81 85 HIS A N 1
ATOM 664 C CA . HIS A 1 85 ? 3.200 10.946 4.336 1.00 87.81 85 HIS A CA 1
ATOM 665 C C . HIS A 1 85 ? 3.930 10.217 3.191 1.00 87.81 85 HIS A C 1
ATOM 667 O O . HIS A 1 85 ? 5.021 10.618 2.785 1.00 87.81 85 HIS A O 1
ATOM 673 N N . ALA A 1 86 ? 3.357 9.134 2.657 1.00 85.56 86 ALA A N 1
ATOM 674 C CA . ALA A 1 86 ? 3.917 8.428 1.506 1.00 85.56 86 ALA A CA 1
ATOM 675 C C . ALA A 1 86 ? 3.902 9.303 0.241 1.00 85.56 86 ALA A C 1
ATOM 677 O O . ALA A 1 86 ? 4.889 9.329 -0.493 1.00 85.56 86 ALA A O 1
ATOM 678 N N . PHE A 1 87 ? 2.832 10.065 0.024 1.00 88.31 87 PHE A N 1
ATOM 679 C CA . PHE A 1 87 ? 2.718 10.998 -1.092 1.00 88.31 87 PHE A CA 1
ATOM 680 C C . PHE A 1 87 ? 3.657 12.201 -0.969 1.00 88.31 87 PHE A C 1
ATOM 682 O O . PHE A 1 87 ? 4.239 12.600 -1.968 1.00 88.31 87 PHE A O 1
ATOM 689 N N . ASP A 1 88 ? 3.928 12.713 0.232 1.00 86.62 88 ASP A N 1
ATOM 690 C CA . ASP A 1 88 ? 4.928 13.777 0.425 1.00 86.62 88 ASP A CA 1
ATOM 691 C C . ASP A 1 88 ? 6.338 13.324 0.008 1.00 86.62 88 ASP A C 1
ATOM 693 O O . ASP A 1 88 ? 7.163 14.122 -0.443 1.00 86.62 88 ASP A O 1
ATOM 697 N N . ASN A 1 89 ? 6.633 12.023 0.110 1.00 83.31 89 ASN A N 1
ATOM 698 C CA . ASN A 1 89 ? 7.858 11.462 -0.466 1.00 83.31 89 ASN A CA 1
ATOM 699 C C . ASN A 1 89 ? 7.822 11.484 -2.000 1.00 83.31 89 ASN A C 1
ATOM 701 O O . ASN A 1 89 ? 8.855 11.738 -2.616 1.00 83.31 89 ASN A O 1
ATOM 705 N N . ALA A 1 90 ? 6.654 11.245 -2.605 1.00 77.88 90 ALA A N 1
ATOM 706 C CA . ALA A 1 90 ? 6.449 11.336 -4.049 1.00 77.88 90 ALA A CA 1
ATOM 707 C C . ALA A 1 90 ? 6.603 12.776 -4.556 1.00 77.88 90 ALA A C 1
ATOM 709 O O . ALA A 1 90 ? 7.290 12.996 -5.550 1.00 77.88 90 ALA A O 1
ATOM 710 N N . THR A 1 91 ? 6.045 13.759 -3.840 1.00 81.88 91 THR A N 1
ATOM 711 C CA . THR A 1 91 ? 6.223 15.188 -4.136 1.00 81.88 91 THR A CA 1
ATOM 712 C C . THR A 1 91 ? 7.701 15.558 -4.126 1.00 81.88 91 THR A C 1
ATOM 714 O O . THR A 1 91 ? 8.207 16.061 -5.125 1.00 81.88 91 THR A O 1
ATOM 717 N N . ARG A 1 92 ? 8.436 15.194 -3.065 1.00 84.44 92 ARG A N 1
ATOM 718 C CA . ARG A 1 92 ? 9.887 15.438 -2.987 1.00 84.44 92 ARG A CA 1
ATOM 719 C C . ARG A 1 92 ? 10.675 14.738 -4.097 1.00 84.44 92 ARG A C 1
ATOM 721 O O . ARG A 1 92 ? 11.673 15.270 -4.572 1.00 84.44 92 ARG A O 1
ATOM 728 N N . ALA A 1 93 ? 10.251 13.546 -4.518 1.00 76.38 93 ALA A N 1
ATOM 729 C CA . ALA A 1 93 ? 10.878 12.838 -5.632 1.00 76.38 93 ALA A CA 1
ATOM 730 C C . ALA A 1 93 ? 10.629 13.542 -6.976 1.00 76.38 93 ALA A C 1
ATOM 732 O O . ALA A 1 93 ? 11.549 13.624 -7.787 1.00 76.38 93 ALA A O 1
ATOM 733 N N . CYS A 1 94 ? 9.429 14.085 -7.192 1.00 76.19 94 CYS A N 1
ATOM 734 C CA . CYS A 1 94 ? 9.104 14.888 -8.371 1.00 76.19 94 CYS A CA 1
ATOM 735 C C . CYS A 1 94 ? 9.913 16.192 -8.401 1.00 76.19 94 CYS A C 1
ATOM 737 O O . CYS A 1 94 ? 10.507 16.520 -9.423 1.00 76.19 94 CYS A O 1
ATOM 739 N N . GLU A 1 95 ? 10.008 16.898 -7.270 1.00 83.44 95 GLU A N 1
ATOM 740 C CA . GLU A 1 95 ? 10.821 18.118 -7.127 1.00 83.44 95 GLU A CA 1
ATOM 741 C C . GLU A 1 95 ? 12.314 17.856 -7.379 1.00 83.44 95 GLU A C 1
ATOM 743 O O . GLU A 1 95 ? 13.024 18.703 -7.919 1.00 83.44 95 GLU A O 1
ATOM 748 N N . ALA A 1 96 ? 12.789 16.659 -7.024 1.00 86.38 96 ALA A N 1
ATOM 749 C CA . ALA A 1 96 ? 14.149 16.200 -7.285 1.00 86.38 96 ALA A CA 1
ATOM 750 C C . ALA A 1 96 ? 14.344 15.586 -8.686 1.00 86.38 96 ALA A C 1
ATOM 752 O O . ALA A 1 96 ? 15.400 15.002 -8.933 1.00 86.38 96 ALA A O 1
ATOM 753 N N . TRP A 1 97 ? 13.349 15.670 -9.579 1.00 82.62 97 TRP A N 1
ATOM 754 C CA . TRP A 1 97 ? 13.370 15.098 -10.936 1.00 82.62 97 TRP A CA 1
ATOM 755 C C . TRP A 1 97 ? 13.590 13.576 -10.987 1.00 82.62 97 TRP A C 1
ATOM 757 O O . TRP A 1 97 ? 14.009 13.028 -12.004 1.00 82.62 97 TRP A O 1
ATOM 767 N N . LYS A 1 98 ? 13.304 12.873 -9.884 1.00 74.69 98 LYS A N 1
ATOM 768 C CA . LYS A 1 98 ? 13.366 11.405 -9.772 1.00 74.69 98 LYS A CA 1
ATOM 769 C C . LYS A 1 98 ? 12.046 10.721 -10.130 1.00 74.69 98 LYS A C 1
ATOM 771 O O . LYS A 1 98 ? 12.010 9.501 -10.252 1.00 74.69 98 LYS A O 1
ATOM 776 N N . LEU A 1 99 ? 10.975 11.499 -10.245 1.00 75.69 99 LEU A N 1
ATOM 777 C CA . LEU A 1 99 ? 9.643 11.070 -10.647 1.00 75.69 99 LEU A CA 1
ATOM 778 C C . LEU A 1 99 ? 9.184 11.990 -11.774 1.00 75.69 99 LEU A C 1
ATOM 780 O O . LEU A 1 99 ? 9.335 13.208 -11.670 1.00 75.69 99 LEU A O 1
ATOM 784 N N . ASP A 1 100 ? 8.644 11.421 -12.845 1.00 81.19 100 ASP A N 1
ATOM 785 C CA . ASP A 1 100 ? 8.119 12.221 -13.941 1.00 81.19 100 ASP A CA 1
ATOM 786 C C . ASP A 1 100 ? 6.783 12.882 -13.552 1.00 81.19 100 ASP A C 1
ATOM 788 O O . ASP A 1 100 ? 6.008 12.375 -12.733 1.00 81.19 100 ASP A O 1
ATOM 792 N N . GLY A 1 101 ? 6.499 14.031 -14.166 1.00 71.88 101 GLY A N 1
ATOM 793 C CA . GLY A 1 101 ? 5.304 14.811 -13.849 1.00 71.88 101 GLY A CA 1
ATOM 794 C C . GLY A 1 101 ? 3.986 14.108 -14.192 1.00 71.88 101 GLY A C 1
ATOM 795 O O . GLY A 1 101 ? 2.968 14.396 -13.559 1.00 71.88 101 GLY A O 1
ATOM 796 N N . SER A 1 102 ? 3.980 13.177 -15.153 1.00 77.94 102 SER A N 1
ATOM 797 C CA . SER A 1 102 ? 2.762 12.450 -15.531 1.00 77.94 102 SER A CA 1
ATOM 798 C C . SER A 1 102 ? 2.389 11.411 -14.472 1.00 77.94 102 SER A C 1
ATOM 800 O O . SER A 1 102 ? 1.257 11.414 -13.987 1.00 77.94 102 SER A O 1
ATOM 802 N N . THR A 1 103 ? 3.365 10.641 -13.986 1.00 78.19 103 THR A N 1
ATOM 803 C CA . THR A 1 103 ? 3.186 9.709 -12.867 1.00 78.19 103 THR A CA 1
ATOM 804 C C . THR A 1 103 ? 2.809 10.446 -11.584 1.00 78.19 103 THR A C 1
ATOM 806 O O . THR A 1 103 ? 1.921 10.004 -10.855 1.00 78.19 103 THR A O 1
ATOM 809 N N . TYR A 1 104 ? 3.420 11.605 -11.312 1.00 80.00 104 TYR A N 1
ATOM 810 C CA . TYR A 1 104 ? 3.025 12.439 -10.173 1.00 80.00 104 TYR A CA 1
ATOM 811 C C . TYR A 1 104 ? 1.564 12.904 -10.267 1.00 80.00 104 TYR A C 1
ATOM 813 O O . TYR A 1 104 ? 0.839 12.853 -9.274 1.00 80.00 104 TYR A O 1
ATOM 821 N N . SER A 1 105 ? 1.115 13.310 -11.457 1.00 76.69 105 SER A N 1
ATOM 822 C CA . SER A 1 105 ? -0.265 13.758 -11.684 1.00 76.69 105 SER A CA 1
ATOM 823 C C . SER A 1 105 ? -1.277 12.628 -11.474 1.00 76.69 105 SER A C 1
ATOM 825 O O . SER A 1 105 ? -2.285 12.834 -10.800 1.00 76.69 105 SER A O 1
ATOM 827 N N . GLU A 1 106 ? -0.986 11.414 -11.958 1.00 84.00 106 GLU A N 1
ATOM 828 C CA . GLU A 1 106 ? -1.826 10.237 -11.686 1.00 84.00 106 GLU A CA 1
ATOM 829 C C . GLU A 1 106 ? -1.908 9.922 -10.184 1.00 84.00 106 GLU A C 1
ATOM 831 O O . GLU A 1 106 ? -2.976 9.594 -9.660 1.00 84.00 106 GLU A O 1
ATOM 836 N N . LEU A 1 107 ? -0.780 10.011 -9.470 1.00 82.56 107 LEU A N 1
ATOM 837 C CA . LEU A 1 107 ? -0.749 9.800 -8.022 1.00 82.56 107 LEU A CA 1
ATOM 838 C C . LEU A 1 107 ? -1.549 10.871 -7.280 1.00 82.56 107 LEU A C 1
ATOM 840 O O . LEU A 1 107 ? -2.282 10.538 -6.347 1.00 82.56 107 LEU A O 1
ATOM 844 N N . LEU A 1 108 ? -1.440 12.130 -7.711 1.00 83.19 108 LEU A N 1
ATOM 845 C CA . LEU A 1 108 ? -2.196 13.244 -7.153 1.00 83.19 108 LEU A CA 1
ATOM 846 C C . LEU A 1 108 ? -3.705 13.016 -7.315 1.00 83.19 108 LEU A C 1
ATOM 848 O O . LEU A 1 108 ? -4.454 13.158 -6.352 1.00 83.19 108 LEU A O 1
ATOM 852 N N . GLU A 1 109 ? -4.154 12.580 -8.491 1.00 80.12 109 GLU A N 1
ATOM 853 C CA . GLU A 1 109 ? -5.567 12.271 -8.726 1.00 80.12 109 GLU A CA 1
ATOM 854 C C . GLU A 1 109 ? -6.072 11.164 -7.783 1.00 80.12 109 GLU A C 1
ATOM 856 O O . GLU A 1 109 ? -7.112 11.308 -7.125 1.00 80.12 109 GLU A O 1
ATOM 861 N N . ARG A 1 110 ? -5.308 10.070 -7.656 1.00 85.50 110 ARG A N 1
ATOM 862 C CA . ARG A 1 110 ? -5.671 8.943 -6.781 1.00 85.50 110 ARG A CA 1
ATOM 863 C C . ARG A 1 110 ? -5.739 9.365 -5.317 1.00 85.50 110 ARG A C 1
ATOM 865 O O . ARG A 1 110 ? -6.720 9.037 -4.642 1.00 85.50 110 ARG A O 1
ATOM 872 N N . ILE A 1 111 ? -4.745 10.106 -4.821 1.00 87.44 111 ILE A N 1
ATOM 873 C CA . ILE A 1 111 ? -4.744 10.538 -3.420 1.00 87.44 111 ILE A CA 1
ATOM 874 C C . ILE A 1 111 ? -5.837 11.571 -3.136 1.00 87.44 111 ILE A C 1
ATOM 876 O O . ILE A 1 111 ? -6.487 11.474 -2.097 1.00 87.44 111 ILE A O 1
ATOM 880 N N . SER A 1 112 ? -6.124 12.496 -4.059 1.00 81.69 112 SER A N 1
ATOM 881 C CA . SER A 1 112 ? -7.228 13.455 -3.920 1.00 81.69 112 SER A CA 1
ATOM 882 C C . SER A 1 112 ? -8.584 12.756 -3.833 1.00 81.69 112 SER A C 1
ATOM 884 O O . SER A 1 112 ? -9.421 13.119 -3.002 1.00 81.69 112 SER A O 1
ATOM 886 N N . ARG A 1 113 ? -8.802 11.697 -4.624 1.00 83.12 113 ARG A N 1
ATOM 887 C CA . ARG A 1 113 ? -10.011 10.871 -4.511 1.00 83.12 113 ARG A CA 1
ATOM 888 C C . ARG A 1 113 ? -10.128 10.241 -3.121 1.00 83.12 113 ARG A C 1
ATOM 890 O O . ARG A 1 113 ? -11.205 10.270 -2.525 1.00 83.12 113 ARG A O 1
ATOM 897 N N . ILE A 1 114 ? -9.034 9.685 -2.597 1.00 88.56 114 ILE A N 1
ATOM 898 C CA . ILE A 1 114 ? -9.002 9.072 -1.260 1.00 88.56 114 ILE A CA 1
ATOM 899 C C . ILE A 1 114 ? -9.237 10.111 -0.164 1.00 88.56 114 ILE A C 1
ATOM 901 O O . ILE A 1 114 ? -9.999 9.839 0.763 1.00 88.56 114 ILE A O 1
ATOM 905 N N . TYR A 1 115 ? -8.661 11.305 -0.296 1.00 85.56 115 TYR A N 1
ATOM 906 C CA . TYR A 1 115 ? -8.866 12.412 0.634 1.00 85.56 115 TYR A CA 1
ATOM 907 C C . TYR A 1 115 ? -10.344 12.775 0.770 1.00 85.56 115 TYR A C 1
ATOM 909 O O . TYR A 1 115 ? -10.868 12.833 1.879 1.00 85.56 115 TYR A O 1
ATOM 917 N N . ASN A 1 116 ? -11.049 12.927 -0.355 1.00 80.12 116 ASN A N 1
ATOM 918 C CA . ASN A 1 116 ? -12.478 13.240 -0.351 1.00 80.12 116 ASN A CA 1
ATOM 919 C C . ASN A 1 116 ? -13.298 12.145 0.346 1.00 80.12 116 ASN A C 1
ATOM 921 O O . ASN A 1 116 ? -14.208 12.443 1.119 1.00 80.12 116 ASN A O 1
ATOM 925 N N . MET A 1 117 ? -12.951 10.871 0.136 1.00 83.19 117 MET A N 1
ATOM 926 C CA . MET A 1 117 ? -13.588 9.762 0.856 1.00 83.19 117 MET A CA 1
ATOM 927 C C . MET A 1 117 ? -13.310 9.810 2.361 1.00 83.19 117 MET A C 1
ATOM 929 O O . MET A 1 117 ? -14.218 9.570 3.158 1.00 83.19 117 MET A O 1
ATOM 933 N N . ALA A 1 118 ? -12.080 10.140 2.752 1.00 83.75 118 ALA A N 1
ATOM 934 C CA . ALA A 1 118 ? -11.686 10.257 4.148 1.00 83.75 118 ALA A CA 1
ATOM 935 C C . ALA A 1 118 ? -12.416 11.425 4.839 1.00 83.75 118 ALA A C 1
ATOM 937 O O . ALA A 1 118 ? -12.956 11.247 5.931 1.00 83.75 118 ALA A O 1
ATOM 938 N N . LEU A 1 119 ? -12.531 12.577 4.169 1.00 79.56 119 LEU A N 1
ATOM 939 C CA . LEU A 1 119 ? -13.301 13.729 4.643 1.00 79.56 119 LEU A CA 1
ATOM 940 C C . LEU A 1 119 ? -14.780 13.396 4.848 1.00 79.56 119 LEU A C 1
ATOM 942 O O . LEU A 1 119 ? -15.337 13.746 5.884 1.00 79.56 119 LEU A O 1
ATOM 946 N N . MET A 1 120 ? -15.412 12.686 3.909 1.00 76.00 120 MET A N 1
ATOM 947 C CA . MET A 1 120 ? -16.820 12.292 4.053 1.00 76.00 120 MET A CA 1
ATOM 948 C C . MET A 1 120 ? -17.052 11.346 5.242 1.00 76.00 120 MET A C 1
ATOM 950 O O . MET A 1 120 ? -18.086 11.425 5.903 1.00 76.00 120 MET A O 1
ATOM 954 N N . GLN A 1 121 ? -16.105 10.450 5.533 1.00 83.69 121 GLN A N 1
ATOM 955 C CA . GLN A 1 121 ? -16.252 9.451 6.599 1.00 83.69 121 GLN A CA 1
ATOM 956 C C . GLN A 1 121 ? -15.922 10.004 7.990 1.00 83.69 121 GLN A C 1
ATOM 958 O O . GLN A 1 121 ? -16.629 9.716 8.961 1.00 83.69 121 GLN A O 1
ATOM 963 N N . PHE A 1 122 ? -14.869 10.812 8.094 1.00 82.38 122 PHE A N 1
ATOM 964 C CA . PHE A 1 122 ? -14.277 11.196 9.379 1.00 82.38 122 PHE A CA 1
ATOM 965 C C . PHE A 1 122 ? -14.328 12.702 9.653 1.00 82.38 122 PHE A C 1
ATOM 967 O O . PHE A 1 122 ? -14.242 13.111 10.804 1.00 82.38 122 PHE A O 1
ATOM 974 N N . GLY A 1 123 ? -14.551 13.529 8.632 1.00 79.38 123 GLY A N 1
ATOM 975 C CA . GLY A 1 123 ? -14.515 14.983 8.761 1.00 79.38 123 GLY A CA 1
ATOM 976 C C . GLY A 1 123 ? -13.093 15.545 8.807 1.00 79.38 123 GLY A C 1
ATOM 977 O O . GLY A 1 123 ? -12.106 14.840 9.006 1.00 79.38 123 GLY A O 1
ATOM 978 N N . GLU A 1 124 ? -12.982 16.852 8.598 1.00 81.62 124 GLU A N 1
ATOM 979 C CA . GLU A 1 124 ? -11.695 17.536 8.438 1.00 81.62 124 GLU A CA 1
ATOM 980 C C . GLU A 1 124 ? -10.846 17.551 9.719 1.00 81.62 124 GLU A C 1
ATOM 982 O O . GLU A 1 124 ? -9.622 17.433 9.658 1.00 81.62 124 GLU A O 1
ATOM 987 N N . THR A 1 125 ? -11.484 17.668 10.885 1.00 87.00 125 THR A N 1
ATOM 988 C CA . THR A 1 125 ? -10.801 17.756 12.185 1.00 87.00 125 THR A CA 1
ATOM 989 C C . THR A 1 125 ? -9.996 16.501 12.495 1.00 87.00 125 THR A C 1
ATOM 991 O O . THR A 1 125 ? -8.823 16.590 12.863 1.00 87.00 125 THR A O 1
ATOM 994 N N . ASP A 1 126 ? -10.605 15.334 12.298 1.00 86.88 126 ASP A N 1
ATOM 995 C CA . ASP A 1 126 ? -10.009 14.041 12.632 1.00 86.88 126 ASP A CA 1
ATOM 996 C C . ASP A 1 126 ? -8.875 13.708 11.665 1.00 86.88 126 ASP A C 1
ATOM 998 O O . ASP A 1 126 ? -7.821 13.213 12.070 1.00 86.88 126 ASP A O 1
ATOM 1002 N N . ILE A 1 127 ? -9.066 14.053 10.391 1.00 89.62 127 ILE A N 1
ATOM 1003 C CA . ILE A 1 127 ? -8.060 13.897 9.347 1.00 89.62 127 ILE A CA 1
ATOM 1004 C C . ILE A 1 127 ? -6.824 14.757 9.636 1.00 89.62 127 ILE A C 1
ATOM 1006 O O . ILE A 1 127 ? -5.716 14.221 9.698 1.00 89.62 127 ILE A O 1
ATOM 1010 N N . LYS A 1 128 ? -6.995 16.054 9.918 1.00 87.88 128 LYS A N 1
ATOM 1011 C CA . LYS A 1 128 ? -5.868 16.940 10.258 1.00 87.88 128 LYS A CA 1
ATOM 1012 C C . LYS A 1 128 ? -5.176 16.539 11.560 1.00 87.88 128 LYS A C 1
ATOM 1014 O O . LYS A 1 128 ? -3.951 16.586 11.647 1.00 87.88 128 LYS A O 1
ATOM 1019 N N . SER A 1 129 ? -5.934 16.120 12.574 1.00 90.75 129 SER A N 1
ATOM 1020 C CA . SER A 1 129 ? -5.360 15.638 13.837 1.00 90.75 129 SER A CA 1
ATOM 1021 C C . SER A 1 129 ? -4.511 14.375 13.634 1.00 90.75 129 SER A C 1
ATOM 1023 O O . SER A 1 129 ? -3.424 14.234 14.211 1.00 90.75 129 SER A O 1
ATOM 1025 N N . ALA A 1 130 ? -4.969 13.462 12.774 1.00 91.50 130 ALA A N 1
ATOM 1026 C CA . ALA A 1 130 ? -4.218 12.266 12.423 1.00 91.50 130 ALA A CA 1
ATOM 1027 C C . ALA A 1 130 ? -2.926 12.603 11.669 1.00 91.50 130 ALA A C 1
ATOM 1029 O O . ALA A 1 130 ? -1.885 12.056 12.023 1.00 91.50 130 ALA A O 1
ATOM 1030 N N . GLU A 1 131 ? -2.965 13.531 10.708 1.00 88.44 131 GLU A N 1
ATOM 1031 C CA . GLU A 1 131 ? -1.774 14.020 9.997 1.00 88.44 131 GLU A CA 1
ATOM 1032 C C . GLU A 1 131 ? -0.741 14.630 10.955 1.00 88.44 131 GLU A C 1
ATOM 1034 O O . GLU A 1 131 ? 0.425 14.242 10.935 1.00 88.44 131 GLU A O 1
ATOM 1039 N N . GLN A 1 132 ? -1.166 15.528 11.849 1.00 90.75 132 GLN A N 1
ATOM 1040 C CA . GLN A 1 132 ? -0.274 16.214 12.796 1.00 90.75 132 GLN A CA 1
ATOM 1041 C C . GLN A 1 132 ? 0.373 15.269 13.809 1.00 90.75 132 GLN A C 1
ATOM 1043 O O . GLN A 1 132 ? 1.500 15.486 14.251 1.00 90.75 132 GLN A O 1
ATOM 1048 N N . SER A 1 133 ? -0.350 14.226 14.213 1.00 90.19 133 SER A N 1
ATOM 1049 C CA . SER A 1 133 ? 0.127 13.268 15.208 1.00 90.19 133 SER A CA 1
ATOM 1050 C C . SER A 1 133 ? 0.765 12.020 14.588 1.00 90.19 133 SER A C 1
ATOM 1052 O O . SER A 1 133 ? 1.161 11.109 15.328 1.00 90.19 133 SER A O 1
ATOM 1054 N N . PHE A 1 134 ? 0.854 11.940 13.258 1.00 90.31 134 PHE A N 1
ATOM 1055 C CA . PHE A 1 134 ? 1.353 10.768 12.554 1.00 90.31 134 PHE A CA 1
ATOM 1056 C C . PHE A 1 134 ? 2.838 10.527 12.819 1.00 90.31 134 PHE A C 1
ATOM 1058 O O . PHE A 1 134 ? 3.660 11.438 12.795 1.00 90.31 134 PHE A O 1
ATOM 1065 N N . THR A 1 135 ? 3.196 9.258 13.017 1.00 82.44 135 THR A N 1
ATOM 1066 C CA . THR A 1 135 ? 4.590 8.815 12.960 1.00 82.44 135 THR A CA 1
ATOM 1067 C C . THR A 1 135 ? 4.672 7.455 12.262 1.00 82.44 135 THR A C 1
ATOM 1069 O O . THR A 1 135 ? 3.783 6.616 12.456 1.00 82.44 135 THR A O 1
ATOM 1072 N N . PRO A 1 136 ? 5.756 7.158 11.518 1.00 80.81 136 PRO A N 1
ATOM 1073 C CA . PRO A 1 136 ? 5.945 5.839 10.910 1.00 80.81 136 PRO A CA 1
ATOM 1074 C C . PRO A 1 136 ? 5.887 4.686 11.925 1.00 80.81 136 PRO A C 1
ATOM 1076 O O . PRO A 1 136 ? 5.382 3.608 11.620 1.00 80.81 136 PRO A O 1
ATOM 1079 N N . ALA A 1 137 ? 6.336 4.922 13.163 1.00 77.12 137 ALA A N 1
ATOM 1080 C CA . ALA A 1 137 ? 6.264 3.945 14.248 1.00 77.12 137 ALA A CA 1
ATOM 1081 C C . ALA A 1 137 ? 4.818 3.618 14.666 1.00 77.12 137 ALA A C 1
ATOM 1083 O O . ALA A 1 137 ? 4.514 2.458 14.946 1.00 77.12 137 ALA A O 1
ATOM 1084 N N . LYS A 1 138 ? 3.911 4.611 14.677 1.00 83.12 138 LYS A N 1
ATOM 1085 C CA . LYS A 1 138 ? 2.480 4.378 14.937 1.00 83.12 138 LYS A CA 1
ATOM 1086 C C . LYS A 1 138 ? 1.868 3.474 13.872 1.00 83.12 138 LYS A C 1
ATOM 1088 O O . LYS A 1 138 ? 1.149 2.541 14.223 1.00 83.12 138 LYS A O 1
ATOM 1093 N N . TRP A 1 139 ? 2.183 3.724 12.601 1.00 85.56 139 TRP A N 1
ATOM 1094 C CA . TRP A 1 139 ? 1.707 2.884 11.503 1.00 85.56 139 TRP A CA 1
ATOM 1095 C C . TRP A 1 139 ? 2.270 1.464 11.580 1.00 85.56 139 TRP A C 1
ATOM 1097 O O . TRP A 1 139 ? 1.508 0.503 11.548 1.00 85.56 139 TRP A O 1
ATOM 1107 N N . LYS A 1 140 ? 3.584 1.317 11.793 1.00 79.31 140 LYS A N 1
ATOM 1108 C CA . LYS A 1 140 ? 4.228 0.005 11.950 1.00 79.31 140 LYS A CA 1
ATOM 1109 C C . LYS A 1 140 ? 3.556 -0.834 13.042 1.00 79.31 140 LYS A C 1
ATOM 1111 O O . LYS A 1 140 ? 3.181 -1.975 12.795 1.00 79.31 140 LYS A O 1
ATOM 1116 N N . ARG A 1 141 ? 3.329 -0.241 14.218 1.00 78.12 141 ARG A N 1
ATOM 1117 C CA . ARG A 1 141 ? 2.643 -0.908 15.334 1.00 78.12 141 ARG A CA 1
ATOM 1118 C C . ARG A 1 141 ? 1.204 -1.304 14.986 1.00 78.12 141 ARG A C 1
ATOM 1120 O O . ARG A 1 141 ? 0.719 -2.330 15.456 1.00 78.12 141 ARG A O 1
ATOM 1127 N N . HIS A 1 142 ? 0.507 -0.494 14.189 1.00 83.81 142 HIS A N 1
ATOM 1128 C CA . HIS A 1 142 ? -0.832 -0.828 13.710 1.00 83.81 142 HIS A CA 1
ATOM 1129 C C . HIS A 1 142 ? -0.804 -2.056 12.788 1.00 83.81 142 HIS A C 1
ATOM 1131 O O . HIS A 1 142 ? -1.598 -2.970 12.999 1.00 83.81 142 HIS A O 1
ATOM 1137 N N . CYS A 1 143 ? 0.142 -2.129 11.846 1.00 78.94 143 CYS A N 1
ATOM 1138 C CA . CYS A 1 143 ? 0.319 -3.304 10.987 1.00 78.94 143 CYS A CA 1
ATOM 1139 C C . CYS A 1 143 ? 0.660 -4.567 11.787 1.00 78.94 143 CYS A C 1
ATOM 1141 O O . CYS A 1 143 ? 0.059 -5.611 11.559 1.00 78.94 143 CYS A O 1
ATOM 1143 N N . GLU A 1 144 ? 1.573 -4.473 12.758 1.00 76.44 144 GLU A N 1
ATOM 1144 C CA . GLU A 1 144 ? 1.936 -5.600 13.633 1.00 76.44 144 GLU A CA 1
ATOM 1145 C C . GLU A 1 144 ? 0.718 -6.145 14.391 1.00 76.44 144 GLU A C 1
ATOM 1147 O O . GLU A 1 144 ? 0.527 -7.356 14.474 1.00 76.44 144 GLU A O 1
ATOM 1152 N N . ARG A 1 145 ? -0.153 -5.260 14.893 1.00 80.94 145 ARG A N 1
ATOM 1153 C CA . ARG A 1 145 ? -1.413 -5.656 15.541 1.00 80.94 145 ARG A CA 1
ATOM 1154 C C . ARG A 1 145 ? -2.356 -6.367 14.567 1.00 80.94 145 ARG A C 1
ATOM 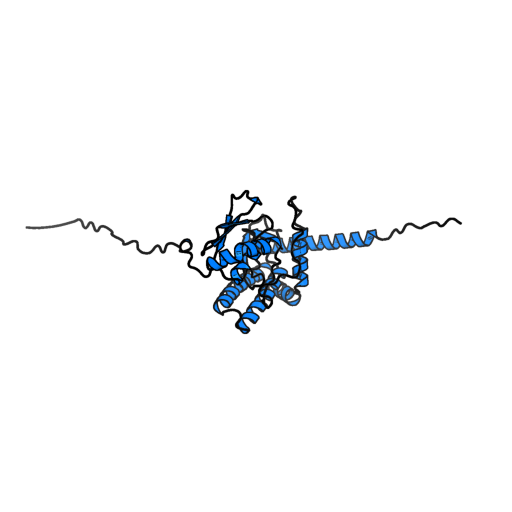1156 O O . ARG A 1 145 ? -2.949 -7.376 14.939 1.00 80.94 145 ARG A O 1
ATOM 1163 N N . LEU A 1 146 ? -2.506 -5.859 13.343 1.00 78.38 146 LEU A N 1
ATOM 1164 C CA . LEU A 1 146 ? -3.350 -6.500 12.327 1.00 78.38 146 LEU A CA 1
ATOM 1165 C C . LEU A 1 146 ? -2.841 -7.903 11.974 1.00 78.38 146 LEU A C 1
ATOM 1167 O O . LEU A 1 146 ? -3.645 -8.823 11.849 1.00 78.38 146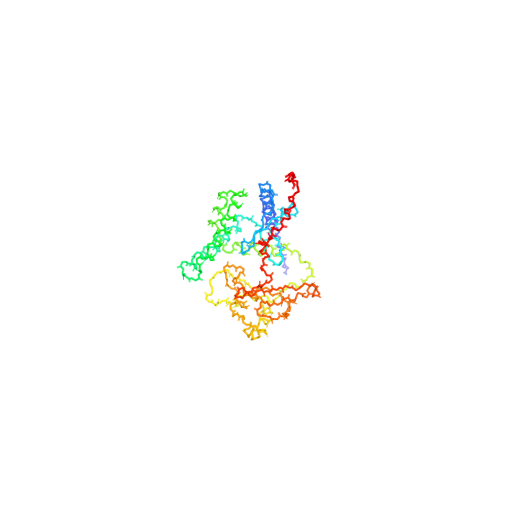 LEU A O 1
ATOM 1171 N N . ALA A 1 147 ? -1.519 -8.079 11.907 1.00 66.50 147 ALA A N 1
ATOM 1172 C CA . ALA A 1 147 ? -0.886 -9.385 11.733 1.00 66.50 147 ALA A CA 1
ATOM 1173 C C . ALA A 1 147 ? -1.153 -10.333 12.920 1.00 66.50 147 ALA A C 1
ATOM 1175 O O . ALA A 1 147 ? -1.410 -11.512 12.714 1.00 66.50 147 ALA A O 1
ATOM 1176 N N . GLN A 1 148 ? -1.151 -9.829 14.160 1.00 61.00 148 GLN A N 1
ATOM 1177 C CA . GLN A 1 148 ? -1.414 -10.629 15.369 1.00 61.00 148 GLN A CA 1
ATOM 1178 C C . GLN A 1 148 ? -2.892 -11.032 15.544 1.00 61.00 148 GLN A C 1
ATOM 1180 O O . GLN A 1 148 ? -3.182 -12.040 16.187 1.00 61.00 148 GLN A O 1
ATOM 1185 N N . GLY A 1 149 ? -3.834 -10.247 15.007 1.00 49.41 149 GLY A N 1
ATOM 1186 C CA . GLY A 1 149 ? -5.279 -10.515 15.074 1.00 49.41 149 GLY A CA 1
ATOM 1187 C C . GLY A 1 149 ? -5.787 -11.526 14.040 1.00 49.41 149 GLY A C 1
ATOM 1188 O O . GLY A 1 149 ? -6.883 -12.073 14.198 1.00 49.41 149 GLY A O 1
ATOM 1189 N N . ALA A 1 150 ? -4.996 -11.810 13.003 1.00 44.66 150 ALA A N 1
ATOM 1190 C CA . ALA A 1 150 ? -5.226 -12.926 12.100 1.00 44.66 150 ALA A CA 1
ATOM 1191 C C . ALA A 1 150 ? -4.819 -14.216 12.825 1.00 44.66 150 ALA A C 1
ATOM 1193 O O . ALA A 1 150 ? -3.651 -14.590 12.859 1.00 44.66 150 ALA A O 1
ATOM 1194 N N . LYS A 1 151 ? -5.783 -14.885 13.470 1.00 31.72 151 LYS A N 1
ATOM 1195 C CA . LYS A 1 151 ? -5.564 -16.224 14.031 1.00 31.72 151 LYS A CA 1
ATOM 1196 C C . LYS A 1 151 ? -4.999 -17.099 12.901 1.00 31.72 151 LYS A C 1
ATOM 1198 O O . LYS A 1 151 ? -5.673 -17.193 11.872 1.00 31.72 151 LYS A O 1
ATOM 1203 N N . PRO A 1 152 ? -3.807 -17.700 13.048 1.00 32.66 152 PRO A N 1
ATOM 1204 C CA . PRO A 1 152 ? -3.248 -18.513 11.989 1.00 32.66 152 PRO A CA 1
ATOM 1205 C C . PRO A 1 152 ? -4.181 -19.711 11.830 1.00 32.66 152 PRO A C 1
ATOM 1207 O O . PRO A 1 152 ? -4.349 -20.524 12.740 1.00 32.66 152 PRO A O 1
ATOM 1210 N N . ILE A 1 153 ? -4.845 -19.793 10.680 1.00 36.69 153 ILE A N 1
ATOM 1211 C CA . ILE A 1 153 ? -5.110 -21.107 10.107 1.00 36.69 153 ILE A CA 1
ATOM 1212 C C . ILE A 1 153 ? -3.715 -21.712 9.970 1.00 36.69 153 ILE A C 1
ATOM 1214 O O . ILE A 1 153 ? -2.817 -21.006 9.519 1.00 36.69 153 ILE A O 1
ATOM 1218 N N . ASN A 1 154 ? -3.516 -22.924 10.490 1.00 34.94 154 ASN A N 1
ATOM 1219 C CA . ASN A 1 154 ? -2.255 -23.651 10.397 1.00 34.94 154 ASN A CA 1
ATOM 1220 C C . ASN A 1 154 ? -1.822 -23.754 8.928 1.00 34.94 154 ASN A C 1
ATOM 1222 O O . ASN A 1 154 ? -2.145 -24.728 8.265 1.00 34.94 154 ASN A O 1
ATOM 1226 N N . ASP A 1 155 ? -1.104 -22.744 8.474 1.00 34.81 155 ASP A N 1
ATOM 1227 C CA . ASP A 1 155 ? -0.125 -22.767 7.414 1.00 34.81 155 ASP A CA 1
ATOM 1228 C C . ASP A 1 155 ? 1.090 -22.100 8.050 1.00 34.81 155 ASP A C 1
ATOM 1230 O O . ASP A 1 155 ? 0.995 -21.053 8.698 1.00 34.81 155 ASP A O 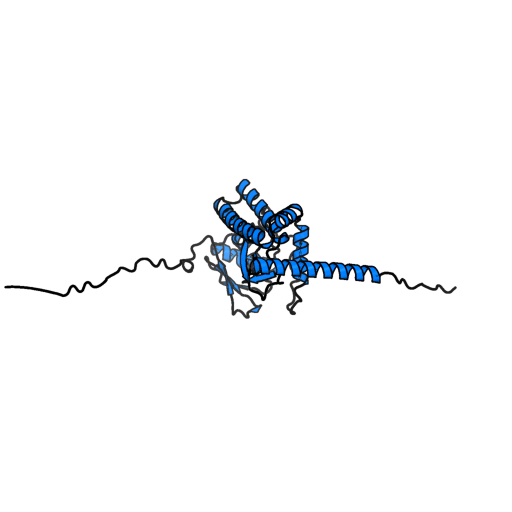1
ATOM 1234 N N . GLU A 1 156 ? 2.207 -22.800 7.992 1.00 31.39 156 GLU A N 1
ATOM 1235 C CA . GLU A 1 156 ? 3.475 -22.464 8.619 1.00 31.39 156 GLU A CA 1
ATOM 1236 C C . GLU A 1 156 ? 3.906 -21.039 8.220 1.00 31.39 156 GLU A C 1
ATOM 1238 O O . GLU A 1 156 ? 4.476 -20.818 7.156 1.00 31.39 156 GLU A O 1
ATOM 1243 N N . PHE A 1 157 ? 3.597 -20.037 9.052 1.00 37.34 157 PHE A N 1
ATOM 1244 C CA . PHE A 1 157 ? 3.933 -18.643 8.760 1.00 37.34 157 PHE A CA 1
ATOM 1245 C C . PHE A 1 157 ? 5.448 -18.409 8.901 1.00 37.34 157 PHE A C 1
ATOM 1247 O O . PHE A 1 157 ? 5.987 -18.240 9.995 1.00 37.34 157 PHE A O 1
ATOM 1254 N N . ASP A 1 158 ? 6.101 -18.451 7.742 1.00 45.09 158 ASP A N 1
ATOM 1255 C CA . ASP A 1 158 ? 7.215 -17.642 7.231 1.00 45.09 158 ASP A CA 1
ATOM 1256 C C . ASP A 1 158 ? 8.215 -17.093 8.269 1.00 45.09 158 ASP A C 1
ATOM 1258 O O . ASP A 1 158 ? 8.149 -15.952 8.736 1.00 45.09 158 ASP A O 1
ATOM 1262 N N . THR A 1 159 ? 9.190 -17.931 8.627 1.00 41.25 159 THR A N 1
ATOM 1263 C CA . THR A 1 159 ? 10.284 -17.594 9.555 1.00 41.25 159 THR A CA 1
ATOM 1264 C C . THR A 1 159 ? 11.545 -17.067 8.842 1.00 41.25 159 THR A C 1
ATOM 1266 O O . THR A 1 159 ? 12.581 -16.921 9.489 1.00 41.25 159 THR A O 1
ATOM 1269 N N . ASP A 1 160 ? 11.492 -16.768 7.532 1.00 45.91 160 ASP A N 1
ATOM 1270 C CA . ASP A 1 160 ? 12.672 -16.360 6.735 1.00 45.91 160 ASP A CA 1
ATOM 1271 C C . ASP A 1 160 ? 12.523 -1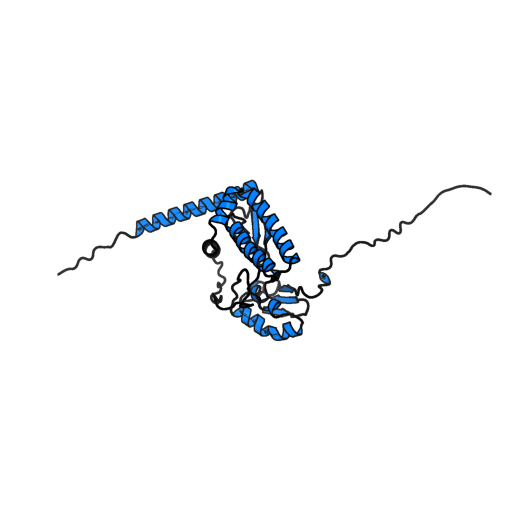4.998 6.021 1.00 45.91 160 ASP A C 1
ATOM 1273 O O . ASP A 1 160 ? 13.255 -14.671 5.078 1.00 45.91 160 ASP A O 1
ATOM 1277 N N . MET A 1 161 ? 11.605 -14.145 6.492 1.00 45.59 161 MET A N 1
ATOM 1278 C CA . MET A 1 161 ? 11.554 -12.749 6.056 1.00 45.59 161 MET A CA 1
ATOM 1279 C C . MET A 1 161 ? 12.829 -12.007 6.467 1.00 45.59 161 MET A C 1
ATOM 1281 O O . MET A 1 161 ? 13.172 -11.896 7.646 1.00 45.59 161 MET A O 1
ATOM 1285 N N . GLN A 1 162 ? 13.533 -11.446 5.486 1.00 50.31 162 GLN A N 1
ATOM 1286 C CA . GLN A 1 162 ? 14.773 -10.721 5.720 1.00 50.31 162 GLN A CA 1
ATOM 1287 C C . GLN A 1 162 ? 14.456 -9.320 6.249 1.00 50.31 162 GLN A C 1
ATOM 1289 O O . GLN A 1 162 ? 14.325 -8.346 5.507 1.00 50.31 162 GLN A O 1
ATOM 1294 N N . THR A 1 163 ? 14.328 -9.196 7.567 1.00 43.31 163 THR A N 1
ATOM 1295 C CA . THR A 1 163 ? 14.194 -7.894 8.218 1.00 43.31 163 THR A CA 1
ATOM 1296 C C . THR A 1 163 ? 15.534 -7.157 8.182 1.00 43.31 163 THR A C 1
ATOM 1298 O O . THR A 1 163 ? 16.354 -7.305 9.085 1.00 43.31 163 THR A O 1
ATOM 1301 N N . GLY A 1 164 ? 15.751 -6.340 7.146 1.00 49.94 164 GLY A N 1
ATOM 1302 C CA . GLY A 1 164 ? 16.617 -5.160 7.249 1.00 49.94 164 GLY A CA 1
ATOM 1303 C C . GLY A 1 164 ? 17.839 -5.043 6.333 1.00 49.94 164 GLY A C 1
ATOM 1304 O O . GLY A 1 164 ? 18.545 -4.050 6.475 1.00 49.94 164 GLY A O 1
ATOM 1305 N N . THR A 1 165 ? 18.114 -5.965 5.401 1.00 63.88 165 THR A N 1
ATOM 1306 C CA . THR A 1 165 ? 19.348 -5.870 4.576 1.00 63.88 165 THR A CA 1
ATOM 1307 C C . THR A 1 165 ? 19.102 -5.672 3.082 1.00 63.88 165 THR A C 1
ATOM 1309 O O . THR A 1 165 ? 19.881 -4.984 2.428 1.00 63.88 165 THR A O 1
ATOM 1312 N N . TYR A 1 166 ? 18.026 -6.228 2.522 1.00 75.94 166 TYR A N 1
ATOM 1313 C CA . TYR A 1 166 ? 17.800 -6.151 1.081 1.00 75.94 166 TYR A CA 1
ATOM 1314 C C . TYR A 1 166 ? 17.077 -4.859 0.685 1.00 75.94 166 TYR A C 1
ATOM 1316 O O . TYR A 1 166 ? 15.942 -4.625 1.115 1.00 75.94 166 TYR A O 1
ATOM 1324 N N . ARG A 1 167 ? 17.739 -4.028 -0.129 1.00 83.31 167 ARG A N 1
ATOM 1325 C CA . ARG A 1 167 ? 17.221 -2.762 -0.658 1.00 83.31 167 ARG A CA 1
ATOM 1326 C C . ARG A 1 167 ? 17.707 -2.552 -2.091 1.00 83.31 167 ARG A C 1
ATOM 1328 O O . ARG A 1 167 ? 18.909 -2.421 -2.316 1.00 83.31 167 ARG A O 1
ATOM 1335 N N . PHE A 1 168 ? 16.782 -2.479 -3.038 1.00 80.31 168 PHE A N 1
ATOM 1336 C CA . PHE A 1 168 ? 17.071 -2.203 -4.436 1.00 80.31 168 PHE A CA 1
ATOM 1337 C C . PHE A 1 168 ? 16.052 -1.209 -5.023 1.00 80.31 168 PHE A C 1
ATOM 1339 O O . PHE A 1 168 ? 14.845 -1.440 -4.919 1.00 80.31 168 PHE A O 1
ATOM 1346 N N . PRO A 1 169 ? 16.511 -0.122 -5.666 1.00 81.19 169 PRO A N 1
ATOM 1347 C CA . PRO A 1 169 ? 17.893 0.363 -5.643 1.00 81.19 169 PRO A CA 1
ATOM 1348 C C . PRO A 1 169 ? 18.320 0.776 -4.217 1.00 81.19 169 PRO A C 1
ATOM 1350 O O . PRO A 1 169 ? 17.482 1.125 -3.382 1.00 81.19 169 PRO A O 1
ATOM 1353 N N . ALA A 1 170 ? 19.620 0.697 -3.911 1.00 79.12 170 ALA A N 1
ATOM 1354 C CA . ALA A 1 170 ? 20.141 0.946 -2.559 1.00 79.12 170 ALA A CA 1
ATOM 1355 C C . ALA A 1 170 ? 19.887 2.390 -2.083 1.00 79.12 170 ALA A C 1
ATOM 1357 O O . ALA A 1 170 ? 19.586 2.626 -0.914 1.00 79.12 170 ALA A O 1
ATOM 1358 N N . ASP A 1 171 ? 19.934 3.345 -3.007 1.00 75.50 171 ASP A N 1
ATOM 1359 C CA . ASP A 1 171 ? 19.606 4.761 -2.827 1.00 75.50 171 ASP A CA 1
ATOM 1360 C C . ASP A 1 171 ? 18.134 5.083 -3.151 1.00 75.50 171 ASP A C 1
ATOM 1362 O O . ASP A 1 171 ? 17.736 6.251 -3.202 1.00 75.50 171 ASP A O 1
ATOM 1366 N N . GLY A 1 172 ? 17.311 4.049 -3.355 1.00 63.22 172 GLY A N 1
ATOM 1367 C CA . GLY A 1 172 ? 15.901 4.189 -3.682 1.00 63.22 172 GLY A CA 1
ATOM 1368 C C . GLY A 1 172 ? 15.155 5.010 -2.637 1.00 63.22 172 GLY A C 1
ATOM 1369 O O . GLY A 1 172 ? 15.305 4.805 -1.429 1.00 63.22 172 GLY A O 1
ATOM 1370 N N . THR A 1 173 ? 14.327 5.938 -3.103 1.00 60.19 173 THR A N 1
ATOM 1371 C CA . THR A 1 173 ? 13.443 6.766 -2.277 1.00 60.19 173 THR A CA 1
ATOM 1372 C C . THR A 1 173 ? 12.016 6.244 -2.378 1.00 60.19 173 THR A C 1
ATOM 1374 O O . THR A 1 173 ? 11.557 5.964 -3.481 1.00 60.19 173 THR A O 1
ATOM 1377 N N . GLY A 1 174 ? 11.298 6.136 -1.259 1.00 64.62 174 GLY A N 1
ATOM 1378 C CA . GLY A 1 174 ? 9.904 5.684 -1.261 1.00 64.62 174 GLY A CA 1
ATOM 1379 C C . GLY A 1 174 ? 9.585 4.682 -0.158 1.00 64.62 174 GLY A C 1
ATOM 1380 O O . GLY A 1 174 ? 10.343 4.525 0.805 1.00 64.62 174 GLY A O 1
ATOM 1381 N N . ALA A 1 175 ? 8.434 4.027 -0.298 1.00 66.25 175 ALA A N 1
ATOM 1382 C CA . ALA A 1 175 ? 8.010 2.939 0.567 1.00 66.25 175 ALA A CA 1
ATOM 1383 C C . ALA A 1 175 ? 8.942 1.730 0.406 1.00 66.25 175 ALA A C 1
ATOM 1385 O O . ALA A 1 175 ? 9.500 1.492 -0.662 1.00 66.25 175 ALA A O 1
ATOM 1386 N N . TYR A 1 176 ? 9.100 0.970 1.487 1.00 75.06 176 TYR A N 1
ATOM 1387 C CA . TYR A 1 176 ? 9.918 -0.237 1.540 1.00 75.06 176 TYR A CA 1
ATOM 1388 C C . TYR A 1 176 ? 9.016 -1.464 1.650 1.00 75.06 176 TYR A C 1
ATOM 1390 O O . TYR A 1 176 ? 8.153 -1.495 2.531 1.00 75.06 176 TYR A O 1
ATOM 1398 N N . HIS A 1 177 ? 9.241 -2.469 0.804 1.00 71.44 177 HIS A N 1
ATOM 1399 C CA . HIS A 1 177 ? 8.590 -3.772 0.927 1.00 71.44 177 HIS A CA 1
ATOM 1400 C C . HIS A 1 177 ? 9.636 -4.789 1.377 1.00 71.44 177 HIS A C 1
ATOM 1402 O O . HIS A 1 177 ? 10.649 -4.972 0.692 1.00 71.44 177 HIS A O 1
ATOM 1408 N N . PRO A 1 178 ? 9.424 -5.440 2.532 1.00 74.44 178 PRO A N 1
ATOM 1409 C CA . PRO A 1 178 ? 10.239 -6.571 2.944 1.00 74.44 178 PRO A CA 1
ATOM 1410 C C . PRO A 1 178 ? 10.195 -7.672 1.886 1.00 74.44 178 PRO A C 1
ATOM 1412 O O . PRO A 1 178 ? 9.153 -7.929 1.290 1.00 74.44 178 PRO A O 1
ATOM 1415 N N . VAL A 1 179 ? 11.329 -8.315 1.650 1.00 75.62 179 VAL A N 1
ATOM 1416 C CA . VAL A 1 179 ? 11.459 -9.400 0.676 1.00 75.62 179 VAL A CA 1
ATOM 1417 C C . VAL A 1 179 ? 12.076 -10.600 1.391 1.00 75.62 179 VAL A C 1
ATOM 1419 O O . VAL A 1 179 ? 12.974 -10.429 2.220 1.00 75.62 179 VAL A O 1
ATOM 1422 N N . SER A 1 180 ? 11.581 -11.804 1.108 1.00 78.19 180 SER A N 1
ATOM 1423 C CA . SER A 1 180 ? 12.139 -13.046 1.652 1.00 78.19 180 SER A CA 1
ATOM 1424 C C . SER A 1 180 ? 13.395 -13.473 0.883 1.00 78.19 180 SER A C 1
ATOM 1426 O O . SER A 1 180 ? 13.560 -13.161 -0.300 1.00 78.19 180 SER A O 1
ATOM 1428 N N . LYS A 1 181 ? 14.286 -14.238 1.528 1.00 81.12 181 LYS A N 1
ATOM 1429 C CA . LYS A 1 181 ? 15.456 -14.816 0.836 1.00 81.12 181 LYS A CA 1
ATOM 1430 C C . LYS A 1 181 ? 15.045 -15.721 -0.316 1.00 81.12 181 LYS A C 1
ATOM 1432 O O . LYS A 1 181 ? 15.701 -15.731 -1.352 1.00 81.12 181 LYS A O 1
ATOM 1437 N N . THR A 1 182 ? 13.958 -16.463 -0.137 1.00 81.62 182 THR A N 1
ATOM 1438 C CA . THR A 1 182 ? 13.414 -17.363 -1.154 1.00 81.62 182 THR A CA 1
ATOM 1439 C C . THR A 1 182 ? 12.978 -16.598 -2.397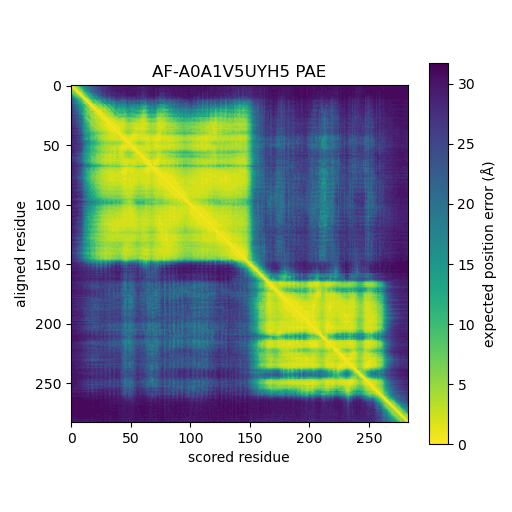 1.00 81.62 182 THR A C 1
ATOM 1441 O O . THR A 1 182 ? 13.361 -16.978 -3.502 1.00 81.62 182 THR A O 1
ATOM 1444 N N . ALA A 1 183 ? 12.261 -15.481 -2.233 1.00 83.06 183 ALA A N 1
ATOM 1445 C CA . ALA A 1 183 ? 11.883 -14.624 -3.353 1.00 83.06 183 ALA A CA 1
ATOM 1446 C C . ALA A 1 183 ? 13.120 -14.098 -4.095 1.00 83.06 183 ALA A C 1
ATOM 1448 O O . ALA A 1 183 ? 13.177 -14.159 -5.322 1.00 83.06 183 ALA A O 1
ATOM 1449 N N . LEU A 1 184 ? 14.151 -13.664 -3.361 1.00 87.69 184 LEU A N 1
ATOM 1450 C CA . LEU A 1 184 ? 15.415 -13.225 -3.958 1.00 87.69 184 LEU A CA 1
ATOM 1451 C C . LEU A 1 184 ? 16.116 -14.326 -4.741 1.00 87.69 184 LEU A C 1
ATOM 1453 O O . LEU A 1 184 ? 16.499 -14.103 -5.884 1.00 87.69 184 LEU A O 1
ATOM 1457 N N . ALA A 1 185 ? 16.245 -15.513 -4.153 1.00 88.00 185 ALA A N 1
ATOM 1458 C CA . ALA A 1 185 ? 16.888 -16.651 -4.795 1.00 88.00 185 ALA A CA 1
ATOM 1459 C C . ALA A 1 185 ? 16.150 -17.079 -6.074 1.00 88.00 185 ALA A C 1
ATOM 1461 O O . ALA A 1 185 ? 16.789 -17.431 -7.064 1.00 88.00 185 ALA A O 1
ATOM 1462 N N . LEU A 1 186 ? 14.814 -17.013 -6.081 1.00 88.62 186 LEU A N 1
ATOM 1463 C CA . LEU A 1 186 ? 14.006 -17.320 -7.261 1.00 88.62 186 LEU A CA 1
ATOM 1464 C C . LEU A 1 186 ? 14.211 -16.294 -8.380 1.00 88.62 186 LEU A C 1
ATOM 1466 O O . LEU A 1 186 ? 14.391 -16.689 -9.531 1.00 88.62 186 LEU A O 1
ATOM 1470 N N . VAL A 1 187 ? 14.242 -14.997 -8.058 1.00 92.06 187 VAL A N 1
ATOM 1471 C CA . VAL A 1 187 ? 14.542 -13.955 -9.054 1.00 92.06 187 VAL A CA 1
ATOM 1472 C C . VAL A 1 187 ? 15.994 -14.054 -9.534 1.00 92.06 187 VAL A C 1
ATOM 1474 O O . VAL A 1 187 ? 16.250 -13.925 -10.727 1.00 92.06 187 VAL A O 1
ATOM 1477 N N . ASP A 1 188 ? 16.942 -14.364 -8.650 1.00 92.19 188 ASP A N 1
ATOM 1478 C CA . ASP A 1 188 ? 18.344 -14.611 -9.007 1.00 92.19 188 ASP A CA 1
ATOM 1479 C C . ASP A 1 188 ? 18.495 -15.775 -9.982 1.00 92.19 188 ASP A C 1
ATOM 1481 O O . ASP A 1 188 ? 19.199 -15.643 -10.982 1.00 92.19 188 ASP A O 1
ATOM 1485 N N . ALA A 1 189 ? 17.778 -16.875 -9.753 1.00 92.69 189 ALA A N 1
ATOM 1486 C CA . ALA A 1 189 ? 17.808 -18.041 -10.628 1.00 92.69 189 ALA A CA 1
ATOM 1487 C C . ALA A 1 189 ? 17.278 -17.751 -12.044 1.00 92.69 189 ALA A C 1
ATOM 1489 O O . ALA A 1 189 ? 17.689 -18.409 -13.000 1.00 92.69 189 ALA A O 1
ATOM 1490 N N . ILE A 1 190 ? 16.371 -16.778 -12.194 1.00 93.75 190 ILE A N 1
ATOM 1491 C CA . ILE A 1 190 ? 15.773 -16.428 -13.491 1.00 93.75 190 ILE A CA 1
ATOM 1492 C C . ILE A 1 190 ? 16.365 -15.170 -14.127 1.00 93.75 190 ILE A C 1
ATOM 1494 O O . ILE A 1 190 ? 15.996 -14.849 -15.259 1.00 93.75 190 ILE A O 1
ATOM 1498 N N . ARG A 1 191 ? 17.267 -14.465 -13.430 1.00 95.00 191 ARG A N 1
ATOM 1499 C CA . ARG A 1 191 ? 17.784 -13.145 -13.812 1.00 95.00 191 ARG A CA 1
ATOM 1500 C C . ARG A 1 191 ? 18.250 -13.112 -15.257 1.00 95.00 191 ARG A C 1
ATOM 1502 O O . ARG A 1 191 ? 17.689 -12.375 -16.060 1.00 95.00 191 ARG A O 1
ATOM 1509 N N . ASP A 1 192 ? 19.235 -13.934 -15.599 1.00 93.81 192 ASP A N 1
ATOM 1510 C CA . ASP A 1 192 ? 19.877 -13.877 -16.915 1.00 93.81 192 ASP A CA 1
ATOM 1511 C C . ASP A 1 192 ? 18.888 -14.218 -18.036 1.00 93.81 192 ASP A C 1
ATOM 1513 O O . ASP A 1 192 ? 18.886 -13.586 -19.093 1.00 93.81 192 ASP A O 1
ATOM 1517 N N . LYS A 1 193 ? 17.973 -15.159 -17.776 1.00 93.56 193 LYS A N 1
ATOM 1518 C CA . LYS A 1 193 ? 16.909 -15.533 -18.713 1.00 93.56 193 LYS A CA 1
ATOM 1519 C C . LYS A 1 193 ? 15.888 -14.407 -18.903 1.00 93.56 193 LYS A C 1
ATOM 1521 O O . LYS A 1 193 ? 15.452 -14.174 -20.028 1.00 93.56 193 LYS A O 1
ATOM 1526 N N . ALA A 1 194 ? 15.511 -13.706 -17.837 1.00 92.50 194 ALA A N 1
ATOM 1527 C CA . ALA A 1 194 ? 14.597 -12.571 -17.910 1.00 92.50 194 ALA A CA 1
ATOM 1528 C C . ALA A 1 194 ? 15.246 -11.368 -18.611 1.00 92.50 194 ALA A C 1
ATOM 1530 O O . ALA A 1 194 ? 14.634 -10.783 -19.503 1.00 92.50 194 ALA A O 1
ATOM 1531 N N . ILE A 1 195 ? 16.504 -11.047 -18.297 1.00 93.81 195 ILE A N 1
ATOM 1532 C CA . ILE A 1 195 ? 17.254 -9.995 -18.997 1.00 93.81 195 ILE A CA 1
ATOM 1533 C C . ILE A 1 195 ? 17.363 -10.318 -20.496 1.00 93.81 195 ILE A C 1
ATOM 1535 O O . ILE A 1 195 ? 17.074 -9.460 -21.327 1.00 93.81 195 ILE A O 1
ATOM 1539 N N . ALA A 1 196 ? 17.679 -11.567 -20.862 1.00 93.00 196 ALA A N 1
ATOM 1540 C CA . ALA A 1 196 ? 17.715 -12.000 -22.262 1.00 93.00 196 ALA A CA 1
ATOM 1541 C C . ALA A 1 196 ? 16.345 -11.902 -22.963 1.00 93.00 196 ALA A C 1
ATOM 1543 O O . ALA A 1 196 ? 16.280 -11.659 -24.167 1.00 93.00 196 ALA A O 1
ATOM 1544 N N . ALA A 1 197 ? 15.248 -12.056 -22.217 1.00 90.69 197 ALA A N 1
ATOM 1545 C CA . ALA A 1 197 ? 13.888 -11.860 -22.715 1.00 90.69 197 ALA A CA 1
ATOM 1546 C C . ALA A 1 197 ? 13.463 -10.377 -22.786 1.00 90.69 197 ALA A C 1
ATOM 1548 O O . ALA A 1 197 ? 12.379 -10.090 -23.293 1.00 90.69 197 ALA A O 1
ATOM 1549 N N . GLY A 1 198 ? 14.296 -9.435 -22.329 1.00 89.75 198 GLY A N 1
ATOM 1550 C CA . GLY A 1 198 ? 14.051 -7.991 -22.413 1.00 89.75 198 GLY A CA 1
ATOM 1551 C C . GLY A 1 198 ? 13.495 -7.346 -21.142 1.00 89.75 198 GLY A C 1
ATOM 1552 O O . GLY A 1 198 ? 12.907 -6.271 -21.228 1.00 89.75 198 GLY A O 1
ATOM 1553 N N . TRP A 1 199 ? 13.646 -7.988 -19.982 1.00 92.56 199 TRP A N 1
ATOM 1554 C CA . TRP A 1 199 ? 13.328 -7.390 -18.682 1.00 92.56 199 TRP A CA 1
ATOM 1555 C C . TRP A 1 199 ? 14.483 -6.538 -18.160 1.00 92.56 199 TRP A C 1
ATOM 1557 O O . TRP A 1 199 ? 15.642 -6.772 -18.500 1.00 92.56 199 TRP A O 1
ATOM 1567 N N . THR A 1 200 ? 14.183 -5.578 -17.288 1.00 90.31 200 THR A N 1
ATOM 1568 C CA . THR A 1 200 ? 15.194 -4.729 -16.648 1.00 90.31 200 THR A CA 1
ATOM 1569 C C . THR A 1 200 ? 15.426 -5.118 -15.187 1.00 90.31 200 THR A C 1
ATOM 1571 O O . THR A 1 200 ? 14.547 -5.646 -14.507 1.00 90.31 200 THR A O 1
ATOM 1574 N N . MET A 1 201 ? 16.619 -4.821 -14.657 1.00 90.12 201 MET A N 1
ATOM 1575 C CA . MET A 1 201 ? 16.934 -5.065 -13.240 1.00 90.12 201 MET A CA 1
ATOM 1576 C C . MET A 1 201 ? 15.915 -4.418 -12.276 1.00 90.12 201 MET A C 1
ATOM 1578 O O . MET A 1 201 ? 15.497 -5.097 -11.338 1.00 90.12 201 MET A O 1
ATOM 1582 N N . PRO A 1 202 ? 15.451 -3.165 -12.483 1.00 89.62 202 PRO A N 1
ATOM 1583 C CA . PRO A 1 202 ? 14.361 -2.586 -11.695 1.00 89.62 202 PRO A CA 1
ATOM 1584 C C . PRO A 1 202 ? 13.074 -3.414 -11.698 1.00 89.62 202 PRO A C 1
ATOM 1586 O O . PRO A 1 202 ? 12.511 -3.631 -10.629 1.00 89.62 202 PRO A O 1
ATOM 1589 N N . GLN A 1 203 ? 12.641 -3.918 -12.855 1.00 88.62 203 GLN A N 1
ATOM 1590 C CA . GLN A 1 203 ? 11.428 -4.735 -12.953 1.00 88.62 203 GLN A CA 1
ATOM 1591 C C . GLN A 1 203 ? 11.552 -6.075 -12.225 1.00 88.62 203 GLN A C 1
ATOM 1593 O O . GLN A 1 203 ? 10.542 -6.656 -11.848 1.00 88.62 203 GLN A O 1
ATOM 1598 N N . LEU A 1 204 ? 12.767 -6.580 -12.012 1.00 90.88 204 LEU A N 1
ATOM 1599 C CA . LEU A 1 204 ? 12.985 -7.832 -11.290 1.00 90.88 204 LEU A CA 1
ATOM 1600 C C . LEU A 1 204 ? 13.139 -7.606 -9.783 1.00 90.88 204 LEU A C 1
ATOM 1602 O O . LEU A 1 204 ? 12.511 -8.301 -8.991 1.00 90.88 204 LEU A O 1
ATOM 1606 N N . TYR A 1 205 ? 13.938 -6.616 -9.386 1.00 91.31 205 TYR A N 1
ATOM 1607 C CA . TYR A 1 205 ? 14.504 -6.538 -8.035 1.00 91.31 205 TYR A CA 1
ATOM 1608 C C . TYR A 1 205 ? 13.977 -5.405 -7.164 1.00 91.31 205 TYR A C 1
ATOM 1610 O O . TYR A 1 205 ? 14.235 -5.388 -5.963 1.00 91.31 205 TYR A O 1
ATOM 1618 N N . ARG A 1 206 ? 13.285 -4.416 -7.732 1.00 88.12 206 ARG A N 1
ATOM 1619 C CA . ARG A 1 206 ? 12.965 -3.199 -6.988 1.00 88.12 206 ARG A CA 1
ATOM 1620 C C . ARG A 1 206 ? 12.034 -3.483 -5.808 1.00 88.12 206 ARG A C 1
ATOM 1622 O O . ARG A 1 206 ? 10.894 -3.882 -5.987 1.00 88.12 206 ARG A O 1
ATOM 1629 N N . ASN A 1 207 ? 12.516 -3.219 -4.598 1.00 83.75 207 ASN A N 1
ATOM 1630 C CA . ASN A 1 207 ? 11.740 -3.306 -3.359 1.00 83.75 207 ASN A CA 1
ATOM 1631 C C . ASN A 1 207 ? 11.735 -1.980 -2.581 1.00 83.75 207 ASN A C 1
ATOM 1633 O O . ASN A 1 207 ? 11.476 -1.931 -1.371 1.00 83.75 207 ASN A O 1
ATOM 1637 N N . VAL A 1 208 ? 12.028 -0.894 -3.290 1.00 76.31 208 VAL A N 1
ATOM 1638 C CA . VAL A 1 208 ? 11.808 0.467 -2.826 1.00 76.31 208 VAL A CA 1
ATOM 1639 C C . VAL A 1 208 ? 11.176 1.266 -3.949 1.00 76.31 208 VAL A C 1
ATOM 1641 O O . VAL A 1 208 ? 11.752 1.389 -5.030 1.00 76.31 208 VAL A O 1
ATOM 1644 N N . GLY A 1 209 ? 9.999 1.821 -3.687 1.00 69.88 209 GLY A N 1
ATOM 1645 C CA . GLY A 1 209 ? 9.205 2.479 -4.716 1.00 69.88 209 GLY A CA 1
ATOM 1646 C C . GLY A 1 209 ? 8.061 3.300 -4.146 1.00 69.88 209 GLY A C 1
ATOM 1647 O O . GLY A 1 209 ? 7.821 3.316 -2.936 1.00 69.88 209 GLY A O 1
ATOM 1648 N N . ILE A 1 210 ? 7.375 4.027 -5.020 1.00 57.88 210 ILE A N 1
ATOM 1649 C CA . ILE A 1 210 ? 6.329 4.978 -4.642 1.00 57.88 210 ILE A CA 1
ATOM 1650 C C . ILE A 1 210 ? 4.940 4.407 -4.995 1.00 57.88 210 ILE A C 1
ATOM 1652 O O . ILE A 1 210 ? 3.980 4.682 -4.277 1.00 57.88 210 ILE A O 1
ATOM 1656 N N . ALA A 1 211 ? 4.835 3.547 -6.019 1.00 55.09 211 ALA A N 1
ATOM 1657 C CA . ALA A 1 211 ? 3.592 2.889 -6.459 1.00 55.09 211 ALA A CA 1
ATOM 1658 C C . ALA A 1 211 ? 3.770 1.390 -6.801 1.00 55.09 211 ALA A C 1
ATOM 1660 O O . ALA A 1 211 ? 4.899 0.941 -6.959 1.00 55.09 211 ALA A O 1
ATOM 1661 N N . ASN A 1 212 ? 2.676 0.613 -6.974 1.00 47.50 212 ASN A N 1
ATOM 1662 C CA . ASN A 1 212 ? 2.716 -0.820 -7.375 1.00 47.50 212 ASN A CA 1
ATOM 1663 C C . ASN A 1 212 ? 3.568 -1.092 -8.637 1.00 47.50 212 ASN A C 1
ATOM 1665 O O . ASN A 1 212 ? 4.227 -2.125 -8.722 1.00 47.50 212 ASN A O 1
ATOM 1669 N N . ARG A 1 213 ? 3.573 -0.154 -9.592 1.00 55.06 213 ARG A N 1
ATOM 1670 C CA . ARG A 1 213 ? 4.366 -0.218 -10.831 1.00 55.06 213 ARG A CA 1
ATOM 1671 C C . ARG A 1 213 ? 5.871 -0.066 -10.605 1.00 55.06 213 ARG A C 1
ATOM 1673 O O . ARG A 1 213 ? 6.646 -0.462 -11.466 1.00 55.06 213 ARG A O 1
ATOM 1680 N N . ASP A 1 214 ? 6.269 0.459 -9.449 1.00 67.94 214 ASP A N 1
ATOM 1681 C CA . ASP A 1 214 ? 7.667 0.543 -9.029 1.00 67.94 214 ASP A CA 1
ATOM 1682 C C . ASP A 1 214 ? 8.104 -0.695 -8.243 1.00 67.94 214 ASP A C 1
ATOM 1684 O O . ASP A 1 214 ? 9.217 -0.724 -7.736 1.00 67.94 214 ASP A O 1
ATOM 1688 N N . TRP A 1 215 ? 7.258 -1.706 -8.057 1.00 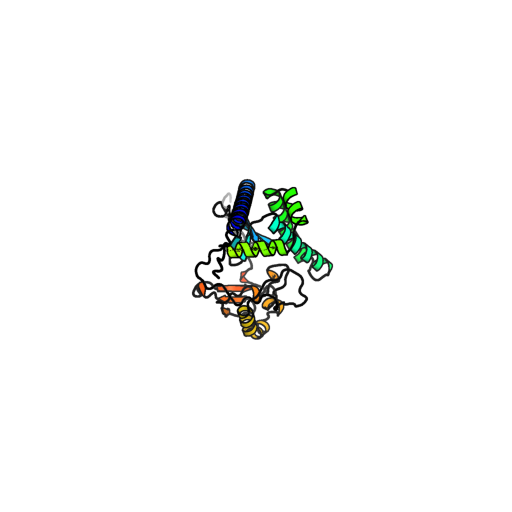81.12 215 TRP A N 1
ATOM 1689 C CA . TRP A 1 215 ? 7.709 -2.935 -7.413 1.00 81.12 215 TRP A CA 1
ATOM 1690 C C . TRP A 1 215 ? 8.203 -3.897 -8.473 1.00 81.12 215 TRP A C 1
ATOM 1692 O O . TRP A 1 215 ? 7.535 -4.147 -9.476 1.00 81.12 215 TRP A O 1
ATOM 1702 N N . GLY A 1 216 ? 9.385 -4.440 -8.229 1.00 87.06 216 GLY A N 1
ATOM 1703 C CA . GLY A 1 216 ? 9.911 -5.532 -9.008 1.00 87.06 216 GLY A CA 1
ATOM 1704 C C . GLY A 1 216 ? 9.174 -6.828 -8.694 1.00 87.06 216 GLY A C 1
ATOM 1705 O O . GLY A 1 216 ? 8.542 -6.973 -7.644 1.00 87.06 216 GLY A O 1
ATOM 1706 N N . LEU A 1 217 ? 9.322 -7.793 -9.595 1.00 88.88 217 LEU A N 1
ATOM 1707 C CA . LEU A 1 217 ? 8.826 -9.159 -9.473 1.00 88.88 217 LEU A CA 1
ATOM 1708 C C . LEU A 1 217 ? 9.080 -9.755 -8.079 1.00 88.88 217 LEU A C 1
ATOM 1710 O O . LEU A 1 217 ? 8.216 -10.436 -7.534 1.00 88.88 217 LEU A O 1
ATOM 1714 N N . VAL A 1 218 ? 10.238 -9.458 -7.483 1.00 88.00 218 VAL A N 1
ATOM 1715 C CA . VAL A 1 218 ? 10.656 -9.962 -6.168 1.00 88.00 218 VAL A CA 1
ATOM 1716 C C . VAL A 1 218 ? 9.661 -9.665 -5.035 1.00 88.00 218 VAL A C 1
ATOM 1718 O O . VAL A 1 218 ? 9.630 -10.383 -4.041 1.00 88.00 218 VAL A O 1
ATOM 1721 N N . CYS A 1 219 ? 8.828 -8.631 -5.169 1.00 83.88 219 CYS A N 1
ATOM 1722 C CA . CYS A 1 219 ? 7.829 -8.265 -4.164 1.00 83.88 219 CYS A CA 1
ATOM 1723 C C . CYS A 1 219 ? 6.506 -9.028 -4.298 1.00 83.88 219 CYS A C 1
ATOM 1725 O O . CYS A 1 219 ? 5.648 -8.891 -3.431 1.00 83.88 219 CYS A O 1
ATOM 1727 N N . TYR A 1 220 ? 6.350 -9.828 -5.355 1.00 81.56 220 TYR A N 1
ATOM 1728 C CA . TYR A 1 220 ? 5.135 -10.586 -5.661 1.00 81.56 220 TYR A CA 1
ATOM 1729 C C . TYR A 1 220 ? 5.318 -12.107 -5.524 1.00 81.56 220 TYR A C 1
ATOM 1731 O O . TYR A 1 220 ? 4.384 -12.851 -5.799 1.00 81.56 220 TYR A O 1
ATOM 1739 N N . ILE A 1 221 ? 6.505 -12.573 -5.115 1.00 83.00 221 ILE A N 1
ATOM 1740 C CA . ILE A 1 221 ? 6.823 -13.999 -4.950 1.00 83.00 221 ILE A CA 1
ATOM 1741 C C . ILE A 1 221 ? 6.697 -14.391 -3.472 1.00 83.00 221 ILE A C 1
ATOM 1743 O O . ILE A 1 221 ? 7.425 -13.879 -2.619 1.00 83.00 221 ILE A O 1
ATOM 1747 N N . GLY A 1 222 ? 5.805 -15.334 -3.181 1.00 75.62 222 GLY A N 1
ATOM 1748 C CA . GLY A 1 222 ? 5.690 -16.020 -1.895 1.00 75.62 222 GLY A CA 1
ATOM 1749 C C . GLY A 1 222 ? 6.677 -17.186 -1.737 1.00 75.62 222 GLY A C 1
ATOM 1750 O O . GLY A 1 222 ? 7.321 -17.625 -2.687 1.00 75.62 222 GLY A O 1
ATOM 1751 N N . GLN A 1 223 ? 6.800 -17.720 -0.518 1.00 67.38 223 GLN A N 1
ATOM 1752 C CA . GLN A 1 223 ? 7.772 -18.774 -0.182 1.00 67.38 223 GLN A CA 1
ATOM 1753 C C . GLN A 1 223 ? 7.550 -20.093 -0.944 1.00 67.38 223 GLN A C 1
ATOM 1755 O O . GLN A 1 223 ? 8.511 -20.803 -1.240 1.00 67.38 223 GLN A O 1
ATOM 1760 N N . GLU A 1 224 ? 6.300 -20.426 -1.266 1.00 71.31 224 GLU A N 1
ATOM 1761 C CA . GLU A 1 224 ? 5.960 -21.661 -1.982 1.00 71.31 224 GLU A CA 1
ATOM 1762 C C . GLU A 1 224 ? 5.817 -21.481 -3.496 1.00 71.31 224 GLU A C 1
ATOM 1764 O O . GLU A 1 224 ? 5.535 -22.447 -4.216 1.00 71.31 224 GLU A O 1
ATOM 1769 N N . ASP A 1 225 ? 5.995 -20.258 -3.983 1.00 80.44 225 ASP A N 1
ATOM 1770 C CA . ASP A 1 225 ? 5.777 -19.938 -5.380 1.00 80.44 225 ASP A CA 1
ATOM 1771 C C . ASP A 1 225 ? 6.919 -20.450 -6.243 1.00 80.44 225 ASP A C 1
ATOM 1773 O O . ASP A 1 225 ? 8.062 -20.629 -5.815 1.00 80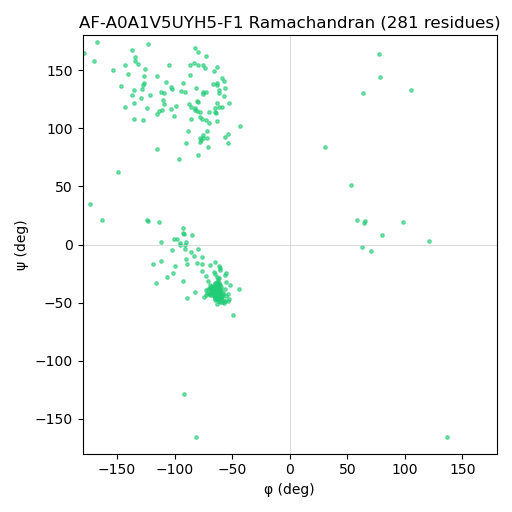.44 225 ASP A O 1
ATOM 1777 N N . ARG A 1 226 ? 6.598 -20.693 -7.509 1.00 84.75 226 ARG A N 1
ATOM 1778 C CA . ARG A 1 226 ? 7.587 -21.045 -8.522 1.00 84.75 226 ARG A CA 1
ATOM 1779 C C . ARG A 1 226 ? 7.445 -20.117 -9.703 1.00 84.75 226 ARG A C 1
ATOM 1781 O O . ARG A 1 226 ? 6.337 -19.752 -10.083 1.00 84.75 226 ARG A O 1
ATOM 1788 N N . ILE A 1 227 ? 8.571 -19.783 -10.317 1.00 88.06 227 ILE A N 1
ATOM 1789 C CA . ILE A 1 227 ? 8.551 -19.067 -11.585 1.00 88.06 227 ILE A CA 1
ATOM 1790 C C . ILE A 1 227 ? 8.304 -20.066 -12.712 1.00 88.06 227 ILE A C 1
ATOM 1792 O O . ILE A 1 227 ? 9.037 -21.048 -12.854 1.00 88.06 227 ILE A O 1
ATOM 1796 N N . GLY A 1 228 ? 7.248 -19.813 -13.479 1.00 87.69 228 GLY A N 1
ATOM 1797 C CA . GLY A 1 228 ? 6.852 -20.595 -14.643 1.00 87.69 228 GLY A CA 1
ATOM 1798 C C . GLY A 1 228 ? 7.457 -20.043 -15.933 1.00 87.69 228 GLY A C 1
ATOM 1799 O O . GLY A 1 228 ? 8.671 -19.835 -16.048 1.00 87.69 228 GLY A O 1
ATOM 1800 N N . ALA A 1 229 ? 6.608 -19.821 -16.936 1.00 90.31 229 ALA A N 1
ATOM 1801 C CA . ALA A 1 229 ? 7.027 -19.253 -18.209 1.00 90.31 229 ALA A CA 1
ATOM 1802 C C . ALA A 1 229 ? 7.617 -17.837 -18.052 1.00 90.31 229 ALA A C 1
ATOM 1804 O O . ALA A 1 229 ? 7.040 -16.959 -17.415 1.00 90.31 229 ALA A O 1
ATOM 1805 N N . ILE A 1 230 ? 8.765 -17.605 -18.694 1.00 93.69 230 ILE A N 1
ATOM 1806 C CA . ILE A 1 230 ? 9.416 -16.293 -18.790 1.00 93.69 230 ILE A CA 1
ATOM 1807 C C . ILE A 1 230 ? 9.391 -15.903 -20.257 1.00 93.69 230 ILE A C 1
ATOM 1809 O O . ILE A 1 230 ? 10.043 -16.540 -21.087 1.00 93.69 230 ILE A O 1
ATOM 1813 N N . THR A 1 231 ? 8.623 -14.871 -20.567 1.00 91.69 231 THR A N 1
ATOM 1814 C CA . THR A 1 231 ? 8.503 -14.301 -21.910 1.00 91.69 231 THR A CA 1
ATOM 1815 C C . THR A 1 231 ? 8.871 -12.827 -21.864 1.00 91.69 231 THR A C 1
ATOM 1817 O O . THR A 1 231 ? 9.038 -12.259 -20.786 1.00 91.69 231 THR A O 1
ATOM 1820 N N . ARG A 1 232 ? 8.972 -12.179 -23.026 1.00 88.88 232 ARG A N 1
ATOM 1821 C CA . ARG A 1 232 ? 9.200 -10.731 -23.086 1.00 88.88 232 ARG A CA 1
ATOM 1822 C C . ARG A 1 232 ? 8.057 -9.936 -22.448 1.00 88.88 232 ARG A C 1
ATOM 1824 O O . ARG A 1 232 ? 8.295 -8.872 -21.888 1.00 88.88 232 ARG A O 1
ATOM 1831 N N . GLN A 1 233 ? 6.833 -10.446 -22.542 1.00 84.12 233 GLN A N 1
ATOM 1832 C CA . GLN A 1 233 ? 5.614 -9.754 -22.138 1.00 84.12 233 GLN A CA 1
ATOM 1833 C C . GLN A 1 233 ? 5.185 -10.057 -20.702 1.00 84.12 233 GLN A C 1
ATOM 1835 O O . GLN A 1 233 ? 4.584 -9.194 -20.063 1.00 84.12 233 GLN A O 1
ATOM 1840 N N . SER A 1 234 ? 5.471 -11.257 -20.194 1.00 89.00 234 SER A N 1
ATOM 1841 C CA . SER A 1 234 ? 5.103 -11.655 -18.836 1.00 89.00 234 SER A CA 1
ATOM 1842 C C . SER A 1 234 ? 6.020 -12.722 -18.240 1.00 89.00 234 SER A C 1
ATOM 1844 O O . SER A 1 234 ? 6.539 -13.586 -18.955 1.00 89.00 234 SER A O 1
ATOM 1846 N N . ILE A 1 235 ? 6.151 -12.686 -16.916 1.00 89.12 235 ILE A N 1
ATOM 1847 C CA . ILE A 1 235 ? 6.721 -13.754 -16.094 1.00 89.12 235 ILE A CA 1
ATOM 1848 C C . ILE A 1 235 ? 5.590 -14.381 -15.283 1.00 89.12 235 ILE A C 1
ATOM 1850 O O . ILE A 1 235 ? 4.862 -13.690 -14.575 1.00 89.12 235 ILE A O 1
ATOM 1854 N N . GLU A 1 236 ? 5.430 -15.690 -15.412 1.00 89.00 236 GLU A N 1
ATOM 1855 C CA . GLU A 1 236 ? 4.420 -16.460 -14.697 1.00 89.00 236 GLU A CA 1
ATOM 1856 C C . GLU A 1 236 ? 4.881 -16.784 -13.270 1.00 89.00 236 GLU A C 1
ATOM 1858 O O . GLU A 1 236 ? 6.005 -17.243 -13.052 1.00 89.00 236 GLU A O 1
ATOM 1863 N N . ILE A 1 237 ? 3.986 -16.592 -12.307 1.00 85.94 237 ILE A N 1
ATOM 1864 C CA . ILE A 1 237 ? 4.141 -16.968 -10.904 1.00 85.94 237 ILE A CA 1
ATOM 1865 C C . ILE A 1 237 ? 3.111 -18.062 -10.616 1.00 85.94 237 ILE A C 1
ATOM 1867 O O . ILE A 1 237 ? 1.902 -17.838 -10.686 1.00 85.94 237 ILE A O 1
ATOM 1871 N N . VAL A 1 238 ? 3.592 -19.265 -10.320 1.00 80.75 238 VAL A N 1
ATOM 1872 C CA . VAL A 1 238 ? 2.770 -20.449 -10.066 1.00 80.75 238 VAL A CA 1
ATOM 1873 C C . VAL A 1 238 ? 2.663 -20.664 -8.559 1.00 80.75 238 VAL A C 1
ATOM 1875 O O . VAL A 1 238 ? 3.643 -21.050 -7.917 1.00 80.75 238 VAL A O 1
ATOM 1878 N N . HIS A 1 239 ? 1.470 -20.453 -8.000 1.00 71.62 239 HIS A N 1
ATOM 1879 C CA . HIS A 1 239 ? 1.205 -20.666 -6.575 1.00 71.62 239 HIS A CA 1
ATOM 1880 C C . HIS A 1 239 ? 0.983 -22.146 -6.257 1.00 71.62 239 HIS A C 1
ATOM 1882 O O . HIS A 1 239 ? 0.049 -22.778 -6.769 1.00 71.62 239 HIS A O 1
ATOM 1888 N N . ARG A 1 240 ? 1.786 -22.698 -5.341 1.00 60.47 240 ARG A N 1
ATOM 1889 C CA . ARG A 1 240 ? 1.644 -24.095 -4.899 1.00 60.47 240 ARG A CA 1
ATOM 1890 C C . ARG A 1 240 ? 0.401 -24.331 -4.041 1.00 60.47 240 ARG A C 1
ATOM 1892 O O . ARG A 1 240 ? -0.203 -25.395 -4.162 1.00 60.47 240 ARG A O 1
ATOM 1899 N N . SER A 1 241 ? -0.035 -23.330 -3.276 1.00 52.84 241 SER A N 1
ATOM 1900 C CA . SER A 1 241 ? -1.240 -23.389 -2.430 1.00 52.84 241 SER A CA 1
ATOM 1901 C C . SER A 1 241 ? -2.535 -23.635 -3.221 1.00 52.84 241 SER A C 1
ATOM 1903 O O . SER A 1 241 ? -3.518 -24.125 -2.673 1.00 52.84 241 SER A O 1
ATOM 1905 N N . THR A 1 242 ? -2.535 -23.367 -4.534 1.00 52.56 242 THR A N 1
ATOM 1906 C CA . THR A 1 242 ? -3.669 -23.655 -5.435 1.00 52.56 242 THR A CA 1
ATOM 1907 C C . THR A 1 242 ? -3.511 -24.962 -6.222 1.00 52.56 242 THR A C 1
ATOM 1909 O O . THR A 1 242 ? -4.317 -25.247 -7.108 1.00 52.56 242 THR A O 1
ATOM 1912 N N . GLY A 1 243 ? -2.460 -25.747 -5.958 1.00 48.56 243 GLY A N 1
ATOM 1913 C CA . GLY A 1 243 ? -2.131 -26.948 -6.732 1.00 48.56 243 GLY A CA 1
ATOM 1914 C C . GLY A 1 243 ? -1.741 -26.665 -8.190 1.00 48.56 243 GLY A C 1
ATOM 1915 O O . GLY A 1 243 ? -1.838 -27.562 -9.021 1.00 48.56 243 GLY A O 1
ATOM 1916 N N . GLY A 1 244 ? -1.341 -25.429 -8.520 1.00 52.25 244 GLY A N 1
ATOM 1917 C CA . GLY A 1 244 ? -1.048 -24.998 -9.894 1.00 52.25 244 GLY A CA 1
ATOM 1918 C C . GLY A 1 244 ? -2.283 -24.646 -10.734 1.00 52.25 244 GLY A C 1
ATOM 1919 O O . GLY A 1 244 ? -2.152 -24.407 -11.929 1.00 52.25 244 GLY A O 1
ATOM 1920 N N . ALA A 1 245 ? -3.481 -24.594 -10.139 1.00 52.62 245 ALA A N 1
ATOM 1921 C CA . ALA A 1 245 ? -4.715 -24.256 -10.857 1.00 52.62 245 ALA A CA 1
ATOM 1922 C C . ALA A 1 245 ? -4.859 -22.753 -11.167 1.00 52.62 245 ALA A C 1
ATOM 1924 O O . ALA A 1 245 ? -5.694 -22.369 -11.989 1.00 52.62 245 ALA A O 1
ATOM 1925 N N . ARG A 1 246 ? -4.084 -21.888 -10.499 1.00 57.59 246 ARG A N 1
ATOM 1926 C CA . ARG A 1 246 ? -4.070 -20.439 -10.729 1.00 57.59 246 ARG A CA 1
ATOM 1927 C C . ARG A 1 246 ? -2.635 -19.921 -10.789 1.00 57.59 246 ARG A C 1
ATOM 1929 O O . ARG A 1 246 ? -1.973 -19.818 -9.760 1.00 57.59 246 ARG A O 1
ATOM 1936 N N . SER A 1 247 ? -2.196 -19.567 -11.993 1.00 68.25 247 SER A N 1
ATOM 1937 C CA . SER A 1 247 ? -0.953 -18.829 -12.220 1.00 68.25 247 SER A CA 1
ATOM 1938 C C . SER A 1 247 ? -1.231 -17.329 -12.309 1.00 68.25 247 SER A C 1
ATOM 1940 O O . SER A 1 247 ? -2.121 -16.896 -13.048 1.00 68.25 247 SER A O 1
ATOM 1942 N N . LEU A 1 248 ? -0.455 -16.526 -11.585 1.00 75.88 248 LEU A N 1
ATOM 1943 C CA . LEU A 1 248 ? -0.400 -15.081 -11.785 1.00 75.88 248 LEU A CA 1
ATOM 1944 C C . LEU A 1 248 ? 0.620 -14.750 -12.874 1.00 75.88 248 LEU A C 1
ATOM 1946 O O . LEU A 1 248 ? 1.556 -15.504 -13.122 1.00 75.88 248 LEU A O 1
ATOM 1950 N N . HIS A 1 249 ? 0.435 -13.614 -13.536 1.00 82.19 249 HIS A N 1
ATOM 1951 C CA . HIS A 1 249 ? 1.359 -13.126 -14.553 1.00 82.19 249 HIS A CA 1
ATOM 1952 C C . HIS A 1 249 ? 1.818 -11.724 -14.165 1.00 82.19 249 HIS A C 1
ATOM 1954 O O . HIS A 1 249 ? 1.012 -10.799 -14.069 1.00 82.19 249 HIS A O 1
ATOM 1960 N N . PHE A 1 250 ? 3.119 -11.576 -13.937 1.00 84.56 250 PHE A N 1
ATOM 1961 C CA . PHE A 1 250 ? 3.768 -10.284 -13.790 1.00 84.56 250 PHE A CA 1
ATOM 1962 C C . PHE A 1 250 ? 4.048 -9.736 -15.189 1.00 84.56 250 PHE A C 1
ATOM 1964 O O . PHE A 1 250 ? 4.779 -10.362 -15.955 1.00 84.56 250 PHE A O 1
ATOM 1971 N N . TYR A 1 251 ? 3.425 -8.615 -15.554 1.00 83.94 251 TYR A N 1
ATOM 1972 C CA . TYR A 1 251 ? 3.479 -8.075 -16.915 1.00 83.94 251 TYR A CA 1
ATOM 1973 C C . TYR A 1 251 ? 4.602 -7.056 -17.085 1.00 83.94 251 TYR A C 1
ATOM 1975 O O . TYR A 1 251 ? 4.814 -6.190 -16.240 1.00 83.94 251 TYR A O 1
ATOM 1983 N N . ASN A 1 252 ? 5.288 -7.130 -18.222 1.00 83.44 252 ASN A N 1
ATOM 1984 C CA . ASN A 1 252 ? 6.287 -6.147 -18.607 1.00 83.44 252 ASN A CA 1
ATOM 1985 C C . ASN A 1 252 ? 5.576 -4.893 -19.137 1.00 83.44 252 ASN A C 1
ATOM 1987 O O . ASN A 1 252 ? 4.965 -4.917 -20.205 1.00 83.44 252 ASN A O 1
ATOM 1991 N N . HIS A 1 253 ? 5.639 -3.799 -18.381 1.00 73.75 253 HIS A N 1
ATOM 1992 C CA . HIS A 1 253 ? 4.997 -2.530 -18.740 1.00 73.75 253 HIS A CA 1
ATOM 1993 C C . HIS A 1 253 ? 5.742 -1.735 -19.823 1.00 73.75 253 HIS A C 1
ATOM 1995 O O . HIS A 1 253 ? 5.197 -0.768 -20.344 1.00 73.75 253 HIS A O 1
ATOM 2001 N N . GLU A 1 254 ? 6.971 -2.125 -20.164 1.00 78.31 254 GLU A N 1
ATOM 2002 C CA . GLU A 1 254 ? 7.801 -1.443 -21.166 1.00 78.31 254 GLU A CA 1
ATOM 2003 C C . GLU A 1 254 ? 7.607 -2.015 -22.580 1.00 78.31 254 GLU A C 1
ATOM 2005 O O . GLU A 1 254 ? 8.221 -1.550 -23.541 1.00 78.31 254 GLU A O 1
ATOM 2010 N N . VAL A 1 255 ? 6.757 -3.034 -22.730 1.00 79.19 255 VAL A N 1
ATOM 2011 C CA . VAL A 1 255 ? 6.461 -3.670 -24.017 1.00 79.19 255 VAL A CA 1
ATOM 2012 C C . VAL A 1 255 ? 4.965 -3.672 -24.283 1.00 79.19 255 VAL A C 1
ATOM 2014 O O . VAL A 1 255 ? 4.148 -3.714 -23.365 1.00 79.19 255 VAL A O 1
ATOM 2017 N N . ASP A 1 256 ? 4.613 -3.637 -25.564 1.00 74.75 256 ASP A N 1
ATOM 2018 C CA . ASP A 1 256 ? 3.224 -3.697 -25.993 1.00 74.75 256 ASP A CA 1
ATOM 2019 C C . ASP A 1 256 ? 2.576 -5.032 -25.594 1.00 74.75 256 ASP A C 1
ATOM 2021 O O . ASP A 1 256 ? 3.166 -6.108 -25.735 1.00 74.75 256 ASP A O 1
ATOM 2025 N N . GLN A 1 257 ? 1.345 -4.935 -25.098 1.00 74.00 257 GLN A N 1
ATOM 2026 C CA . GLN A 1 257 ? 0.545 -6.043 -24.587 1.00 74.00 257 GLN A CA 1
ATOM 2027 C C . GLN A 1 257 ? -0.682 -6.184 -25.499 1.00 74.00 257 GLN A C 1
ATOM 2029 O O . GLN A 1 257 ? -1.748 -5.644 -25.192 1.00 74.00 257 GLN A O 1
ATOM 2034 N N . PRO A 1 258 ? -0.561 -6.856 -26.658 1.00 66.12 258 PRO A N 1
ATOM 2035 C CA . PRO A 1 258 ? -1.587 -6.820 -27.700 1.00 66.12 258 PRO A CA 1
ATOM 2036 C C . PRO A 1 258 ? -2.955 -7.360 -27.251 1.00 66.12 258 PRO A C 1
ATOM 2038 O O . PRO A 1 258 ? -3.970 -6.970 -27.818 1.00 66.12 258 PRO A O 1
ATOM 2041 N N . TRP A 1 259 ? -3.006 -8.191 -26.206 1.00 67.50 259 TRP A N 1
ATOM 2042 C CA . TRP A 1 259 ? -4.245 -8.704 -25.603 1.00 67.50 259 TRP A CA 1
ATOM 2043 C C . TRP A 1 259 ? -4.911 -7.761 -24.589 1.00 67.50 259 TRP A C 1
ATOM 2045 O O . TRP A 1 259 ? -6.029 -8.033 -24.163 1.00 67.50 259 TRP A O 1
ATOM 2055 N N . LEU A 1 260 ? -4.251 -6.672 -24.178 1.00 58.31 260 LEU A N 1
ATOM 2056 C CA . LEU A 1 260 ? -4.842 -5.626 -23.328 1.00 58.31 260 LEU A CA 1
ATOM 2057 C C . LEU A 1 260 ? -5.494 -4.502 -24.146 1.00 58.31 260 LEU A C 1
ATOM 2059 O O . LEU A 1 260 ? -6.103 -3.600 -23.570 1.00 58.31 260 LEU A O 1
ATOM 2063 N N . ARG A 1 261 ? -5.395 -4.544 -25.481 1.00 52.91 261 ARG A N 1
ATOM 2064 C CA . ARG A 1 261 ? -6.138 -3.630 -26.349 1.00 52.91 261 ARG A CA 1
ATOM 2065 C C . ARG A 1 261 ? -7.617 -4.003 -26.282 1.00 52.91 261 ARG A C 1
ATOM 2067 O O . ARG A 1 261 ? -8.008 -5.084 -26.716 1.00 52.91 261 ARG A O 1
ATOM 2074 N N . LEU A 1 262 ? -8.436 -3.110 -25.732 1.00 42.75 262 LEU A N 1
ATOM 2075 C CA . LEU A 1 262 ? -9.886 -3.198 -25.895 1.00 42.75 262 LEU A CA 1
ATOM 2076 C C . LEU A 1 262 ? -10.212 -3.158 -27.399 1.00 42.75 262 LEU A C 1
ATOM 2078 O O . LEU A 1 262 ? -9.542 -2.416 -28.127 1.00 42.75 262 LEU A O 1
ATOM 2082 N N . PRO A 1 263 ? -11.216 -3.911 -27.882 1.00 43.41 263 PRO A N 1
ATOM 2083 C CA . PRO A 1 263 ? -11.689 -3.753 -29.247 1.00 43.41 263 PRO A CA 1
ATOM 2084 C C . PRO A 1 263 ? -12.159 -2.310 -29.427 1.00 43.41 263 PRO A C 1
ATOM 2086 O O . PRO A 1 263 ? -13.077 -1.852 -28.746 1.00 43.41 263 PRO A O 1
ATOM 2089 N N . THR A 1 264 ? -11.523 -1.570 -30.326 1.00 42.41 264 THR A N 1
ATOM 2090 C CA . THR A 1 264 ? -12.089 -0.339 -30.867 1.00 42.41 264 THR A CA 1
ATOM 2091 C C . THR A 1 264 ? -13.246 -0.737 -31.781 1.00 42.41 264 THR A C 1
ATOM 2093 O O . THR A 1 264 ? -13.078 -0.887 -32.989 1.00 42.41 264 THR A O 1
ATOM 2096 N N . ASP A 1 265 ? -14.431 -0.949 -31.209 1.00 42.84 265 ASP A N 1
ATOM 2097 C CA . ASP A 1 265 ? -15.656 -1.064 -31.997 1.00 42.84 265 ASP A CA 1
ATOM 2098 C C . ASP A 1 265 ? -15.992 0.312 -32.575 1.00 42.84 265 ASP A C 1
ATOM 2100 O O . ASP A 1 265 ? -16.429 1.226 -31.875 1.00 42.84 265 ASP A O 1
ATOM 2104 N N . GLY A 1 266 ? -15.738 0.473 -33.873 1.00 39.28 266 GLY A N 1
ATOM 2105 C CA . GLY A 1 266 ? -15.955 1.739 -34.561 1.00 39.28 266 GLY A CA 1
ATOM 2106 C C . GLY A 1 266 ? -15.762 1.693 -36.071 1.00 39.28 266 GLY A C 1
ATOM 2107 O O . GLY A 1 266 ? -15.285 2.669 -36.635 1.00 39.28 266 GLY A O 1
ATOM 2108 N N . ASN A 1 267 ? -16.112 0.591 -36.743 1.00 35.22 267 ASN A N 1
ATOM 2109 C CA . ASN A 1 267 ? -16.431 0.658 -38.172 1.00 35.22 267 ASN A CA 1
ATOM 2110 C C . ASN A 1 267 ? -17.476 -0.395 -38.566 1.00 35.22 267 ASN A C 1
ATOM 2112 O O . ASN A 1 267 ? -17.224 -1.300 -39.358 1.00 35.22 267 ASN A O 1
ATOM 2116 N N . ALA A 1 268 ? -18.674 -0.278 -37.992 1.00 37.16 268 ALA A N 1
ATOM 2117 C CA . ALA A 1 268 ? -19.861 -0.866 -38.595 1.00 37.16 268 ALA A CA 1
ATOM 2118 C C . ALA A 1 268 ? -20.289 0.051 -39.749 1.00 37.16 268 ALA A C 1
ATOM 2120 O O . ALA A 1 268 ? -21.026 1.019 -39.552 1.00 37.16 268 ALA A O 1
ATOM 2121 N N . GLN A 1 269 ? -19.792 -0.228 -40.956 1.00 37.75 269 GLN A N 1
ATOM 2122 C CA . GLN A 1 269 ? -20.365 0.351 -42.162 1.00 37.75 269 GLN A CA 1
ATOM 2123 C C . GLN A 1 269 ? -21.806 -0.140 -42.301 1.00 37.75 269 GLN A C 1
ATOM 2125 O O . GLN A 1 269 ? -22.093 -1.291 -42.625 1.00 37.75 269 GLN A O 1
ATOM 2130 N N . ASN A 1 270 ? -22.700 0.795 -42.015 1.00 33.38 270 ASN A N 1
ATOM 2131 C CA . ASN A 1 270 ? -24.113 0.787 -42.314 1.00 33.38 270 ASN A CA 1
ATOM 2132 C C . ASN A 1 270 ? -24.319 0.596 -43.829 1.00 33.38 270 ASN A C 1
ATOM 2134 O O . ASN A 1 270 ? -24.329 1.564 -44.582 1.00 33.38 270 ASN A O 1
ATOM 2138 N N . THR A 1 271 ? -24.483 -0.645 -44.285 1.00 37.84 271 THR A N 1
ATOM 2139 C CA . THR A 1 271 ? -25.117 -0.942 -45.577 1.00 37.84 271 THR A CA 1
ATOM 2140 C C . THR A 1 271 ? -26.583 -1.249 -45.310 1.00 37.84 271 THR A C 1
ATOM 2142 O O . THR A 1 271 ? -27.038 -2.392 -45.313 1.00 37.84 271 THR A O 1
ATOM 2145 N N . ARG A 1 272 ? -27.344 -0.193 -45.004 1.00 34.25 272 ARG A N 1
ATOM 2146 C CA . ARG A 1 272 ? -28.801 -0.270 -45.006 1.00 34.25 272 ARG A CA 1
ATOM 2147 C C . ARG A 1 272 ? -29.249 -0.240 -46.457 1.00 34.25 272 ARG A C 1
ATOM 2149 O O . ARG A 1 272 ? -29.154 0.774 -47.131 1.00 34.25 272 ARG A O 1
ATOM 2156 N N . SER A 1 273 ? -29.708 -1.396 -46.902 1.00 38.16 273 SER A N 1
ATOM 2157 C CA . SER A 1 273 ? -30.523 -1.618 -48.084 1.00 38.16 273 SER A CA 1
ATOM 2158 C C . SER A 1 273 ? -31.635 -0.563 -48.179 1.00 38.16 273 SER A C 1
ATOM 2160 O O . SER A 1 273 ? -32.651 -0.672 -47.491 1.00 38.16 273 SER A O 1
ATOM 2162 N N . GLU A 1 274 ? -31.462 0.442 -49.033 1.00 36.09 274 GLU A N 1
ATOM 2163 C CA . GLU A 1 274 ? -32.577 1.225 -49.564 1.00 36.09 274 GLU A CA 1
ATOM 2164 C C . GLU A 1 274 ? -33.286 0.362 -50.610 1.00 36.09 274 GLU A C 1
ATOM 2166 O O . GLU A 1 274 ? -32.921 0.294 -51.780 1.00 36.09 274 GLU A O 1
ATOM 2171 N N . LYS A 1 275 ? -34.299 -0.370 -50.142 1.00 39.53 275 LYS A N 1
ATOM 2172 C CA . LYS A 1 275 ? -35.446 -0.715 -50.976 1.00 39.53 275 LYS A CA 1
ATOM 2173 C C . LYS A 1 275 ? -36.323 0.533 -51.046 1.00 39.53 275 LYS A C 1
ATOM 2175 O O . LYS A 1 275 ? -37.202 0.701 -50.206 1.00 39.53 275 LYS A O 1
ATOM 2180 N N . GLU A 1 276 ? -36.082 1.390 -52.030 1.00 36.84 276 GLU A N 1
ATOM 2181 C CA . GLU A 1 276 ? -37.137 2.264 -52.539 1.00 36.84 276 GLU A CA 1
ATOM 2182 C C . GLU A 1 276 ? -38.028 1.426 -53.455 1.00 36.84 276 GLU A C 1
ATOM 2184 O O . GLU A 1 276 ? -37.598 0.894 -54.478 1.00 36.84 276 GLU A O 1
ATOM 2189 N N . GLY A 1 277 ? -39.269 1.239 -53.019 1.00 34.53 277 GLY A N 1
ATOM 2190 C CA . GLY A 1 277 ? -40.347 0.693 -53.820 1.00 34.53 277 GLY A CA 1
ATOM 2191 C C . GLY A 1 277 ? -41.484 1.705 -53.875 1.00 34.53 277 GLY A C 1
ATOM 2192 O O . GLY A 1 277 ? -41.953 2.141 -52.825 1.00 34.53 277 GLY A O 1
ATOM 2193 N N . GLY A 1 278 ? -41.927 1.997 -55.100 1.00 33.09 278 GLY A N 1
ATOM 2194 C CA . GLY A 1 278 ? -43.168 2.699 -55.442 1.00 33.09 278 GLY A CA 1
ATOM 2195 C C . GLY A 1 278 ? -42.945 4.145 -55.902 1.00 33.09 278 GLY A C 1
ATOM 2196 O O . GLY A 1 278 ? -42.244 4.889 -55.238 1.00 33.09 278 GLY A O 1
ATOM 2197 N N . GLU A 1 279 ? -43.523 4.647 -56.994 1.00 36.25 279 GLU A N 1
ATOM 2198 C CA . GLU A 1 279 ? -44.531 4.117 -57.920 1.00 36.25 279 GLU A CA 1
ATOM 2199 C C . GLU A 1 279 ? -44.774 5.181 -59.031 1.00 36.25 279 GLU A C 1
ATOM 2201 O O . GLU A 1 279 ? -44.462 6.350 -58.809 1.00 36.25 279 GLU A O 1
ATOM 2206 N N . THR A 1 280 ? -45.417 4.800 -60.154 1.00 36.00 280 THR A N 1
ATOM 2207 C CA . THR A 1 280 ? -46.073 5.645 -61.208 1.00 36.00 280 THR A CA 1
ATOM 2208 C C . THR A 1 280 ? -45.159 6.323 -62.257 1.00 36.00 280 THR A C 1
ATOM 2210 O O . THR A 1 280 ? -44.058 6.725 -61.921 1.00 36.00 280 THR A O 1
ATOM 2213 N N . HIS A 1 281 ? -45.481 6.509 -63.549 1.00 31.52 281 HIS A N 1
ATOM 2214 C CA . HIS A 1 281 ? -46.612 6.223 -64.459 1.00 31.52 281 HIS A CA 1
ATOM 2215 C C . HIS A 1 281 ? -46.140 6.521 -65.914 1.00 31.52 281 HIS A C 1
ATOM 2217 O O . HIS A 1 281 ? -45.254 7.355 -66.059 1.00 31.52 281 HIS A O 1
ATOM 2223 N N . GLU A 1 282 ? -46.802 5.929 -66.929 1.00 37.69 282 GLU A N 1
ATOM 2224 C CA . GLU A 1 282 ? -46.913 6.391 -68.347 1.00 37.69 282 GLU A CA 1
ATOM 2225 C C . GLU A 1 282 ? -45.600 6.463 -69.183 1.00 37.69 282 GLU A C 1
ATOM 2227 O O . GLU A 1 282 ? -44.597 7.006 -68.745 1.00 37.69 282 GLU A O 1
ATOM 2232 N N . ILE A 1 283 ? -45.463 5.932 -70.408 1.00 37.19 283 ILE A N 1
ATOM 2233 C CA . ILE A 1 283 ? -46.342 5.690 -71.573 1.00 37.19 283 ILE A CA 1
ATOM 2234 C C . ILE A 1 283 ? -45.816 4.445 -72.307 1.00 37.19 283 ILE A C 1
ATOM 2236 O O . ILE A 1 283 ? -44.573 4.294 -72.370 1.00 37.19 283 ILE A O 1
#

Solvent-accessible surface area (backbone atoms only — not comparable to full-atom values): 16779 Å² total; per-residue (Å²): 140,84,84,83,79,78,83,87,84,79,69,69,70,62,57,56,52,52,53,52,55,51,52,54,50,53,52,50,51,43,47,52,39,40,50,28,20,69,65,62,75,35,31,51,25,34,27,90,59,58,50,76,46,78,39,55,80,94,36,38,76,50,57,67,48,70,60,93,85,42,60,22,36,38,71,41,43,66,51,47,27,50,53,51,56,55,45,53,49,48,51,55,31,37,78,67,69,74,37,58,72,67,63,51,50,55,49,50,54,43,51,53,56,50,47,55,54,48,37,70,44,60,33,65,67,49,40,53,50,26,47,75,69,57,48,74,66,60,53,51,54,50,53,53,50,57,60,67,69,53,73,75,68,96,60,89,78,74,89,58,64,46,88,83,79,85,57,25,56,79,85,48,69,62,53,76,52,82,44,35,56,59,17,49,52,55,48,60,75,42,40,70,62,39,44,74,39,67,51,52,70,59,55,42,53,10,34,28,23,74,42,69,90,42,45,5,53,32,69,74,47,55,86,68,46,42,77,57,60,76,50,57,51,33,38,29,40,32,33,51,95,56,75,60,77,53,66,49,69,51,67,39,85,92,50,87,56,81,87,72,59,73,84,82,86,79,79,83,78,81,79,75,81,81,81,86,76,86,80,91,78,92,135

Mean predicted aligned error: 17.87 Å

pLDDT: mean 72.15, std 18.23, range [31.39, 95.0]

Radius of gyration: 27.09 Å; Cα contacts (8 Å, |Δi|>4): 327; chains: 1; bounding box: 67×45×134 Å

Foldseek 3Di:
DDDDDDDPPDDPPVVVVVVVVVVVVLVVLLVLLLQLCVQVVWFWWAFLQLDIDTHHPVCSRPQWDADPNTITGTLDLLVLLVSVVQLVLVVVCVVVVNDPPVVNVVSVVSNVVSVVSSCSRPNDVSNVVSNVPHDPVVVVVVVVVSVVPPPDPPDPPDPFFDPDDAAPVPPATGDFATFGPQLVVQLVVCVVVLVVQPDDPQQARHRGDSHPNRHHPRRVADNQWHWDDRHNFWIWIQHVVVVRPDIDTSGDPVDDDPVPDDPPPDDPPDPPDPPPDDDDDDD

Sequence (283 aa):
MATTTKPRAAVAPIFRKQARVQSQKEDAERTSLRDAFNKAGVATFVSTSMCVAHKGAQHIVSELIYIGDIAHYRLTPLFWAYLRHAFDNATRACEAWKLDGSTYSELLERISRIYNMALMQFGETDIKSAEQSFTPAKWKRHCERLAQGAKPINDEFDTDMQTGTYRFPADGTGAYHPVSKTALALVDAIRDKAIAAGWTMPQLYRNVGIANRDWGLVCYIGQEDRIGAITRQSIEIVHRSTGGARSLHFYNHEVDQPWLRLPTDGNAQNTRSEKEGGETHEI

Secondary structure (DSSP, 8-state):
----------SHHHHHHHHHHHHHHHHHHHHHHHHHHHHHSSEEEEETT--EEEE-GGGTT-SEEEETTEEEEE--HHHHHHHHHHHHHHHHHHHTTSS-HHHHHHHHHHHHHHHHHHHHHH-HHHHHHHHHH--HHHHHHHHHHHHHHS---SS---S-B--SS--SSTT--SEE---BHHHHHHHHHHHHHHHHTT--HHHHH--EESSGGG--GGGS--TT-EEEEE-SSEEEEE-GGGTTS-EEEEE-TTS--GGG-----------------------